Protein AF-A0A0C9ZV95-F1 (afdb_monomer_lite)

pLDDT: mean 80.06, std 15.4, range [31.3, 97.06]

Foldseek 3Di:
DCVVVLLVVLLVVVVVVDDDDPCSVVSVVLSVQKDFPDDPPDDPVDLVSLLVGAIEGNDPDDALQSCLVLLVVLVVCLVPPLPNNLSSLSVLLNHLGHHDPVSNVSSLVSLLSQLDLPHDLSSNLSSLSSCLSCLLVLLPDDCPPVVCVSLQRNLLSLVSSQAQDPPDPADCPDSNHLDDQRSVVSSLSSLLSNLVHPVNLCSCVVSCVLLSLLSVLVVLLVCPVVVVPDVDQLRQSLLSSLSNCLSNVPPPDDPPSCVSQDLVSNVSSLVSSVVNLVVCVVPVSSVVCVVSSVVVVVVSCVVVVHDDPPDDD

Structure (mmCIF, N/CA/C/O backbone):
data_AF-A0A0C9ZV95-F1
#
_entry.id   AF-A0A0C9ZV95-F1
#
loop_
_atom_site.group_PDB
_atom_site.id
_atom_site.type_symbol
_atom_site.label_atom_id
_atom_site.label_alt_id
_atom_site.label_comp_id
_atom_site.label_asym_id
_atom_site.label_entity_id
_atom_site.label_seq_id
_atom_site.pdbx_PDB_ins_code
_atom_site.Cartn_x
_atom_site.Cartn_y
_atom_site.Cartn_z
_atom_site.occupancy
_atom_site.B_iso_or_equiv
_atom_site.auth_seq_id
_atom_site.auth_comp_id
_atom_site.auth_asym_id
_atom_site.auth_atom_id
_atom_site.pdbx_PDB_model_num
ATOM 1 N N . MET A 1 1 ? 30.128 0.011 -2.380 1.00 36.28 1 MET A N 1
ATOM 2 C CA . MET A 1 1 ? 30.142 0.569 -3.753 1.00 36.28 1 MET A CA 1
ATOM 3 C C . MET A 1 1 ? 29.386 -0.350 -4.731 1.00 36.28 1 MET A C 1
ATOM 5 O O . MET A 1 1 ? 29.948 -0.773 -5.729 1.00 36.28 1 MET A O 1
ATOM 9 N N . TRP A 1 2 ? 28.120 -0.686 -4.441 1.00 36.88 2 TRP A N 1
ATOM 10 C CA . TRP A 1 2 ? 27.311 -1.644 -5.229 1.00 36.88 2 TRP A CA 1
ATOM 11 C C . TRP A 1 2 ? 26.026 -1.025 -5.820 1.00 36.88 2 TRP A C 1
ATOM 13 O O . TRP A 1 2 ? 25.306 -1.681 -6.566 1.00 36.88 2 TRP A O 1
ATOM 23 N N . ASN A 1 3 ? 25.778 0.263 -5.568 1.00 51.88 3 ASN A N 1
ATOM 24 C CA . ASN A 1 3 ? 24.467 0.887 -5.786 1.00 51.88 3 ASN A CA 1
ATOM 25 C C . ASN A 1 3 ? 24.330 1.566 -7.159 1.00 51.88 3 ASN A C 1
ATOM 27 O O . ASN A 1 3 ? 23.240 1.600 -7.715 1.00 51.88 3 ASN A O 1
ATOM 31 N N . LEU A 1 4 ? 25.449 1.939 -7.796 1.00 50.50 4 LEU A N 1
ATOM 32 C CA . LEU A 1 4 ? 25.479 2.156 -9.249 1.00 50.50 4 LEU A CA 1
ATOM 33 C C . LEU A 1 4 ? 25.082 0.885 -10.005 1.00 50.50 4 LEU A C 1
ATOM 35 O O . LEU A 1 4 ? 24.611 0.985 -11.123 1.00 50.50 4 LEU A O 1
ATOM 39 N N . GLY A 1 5 ? 25.224 -0.300 -9.401 1.00 58.03 5 GLY A N 1
ATOM 40 C CA . GLY A 1 5 ? 24.967 -1.581 -10.045 1.00 58.03 5 GLY A CA 1
ATOM 41 C C . GLY A 1 5 ? 23.520 -1.795 -10.474 1.00 58.03 5 GLY A C 1
ATOM 42 O O . GLY A 1 5 ? 23.321 -2.481 -11.460 1.00 58.03 5 GLY A O 1
ATOM 43 N N . MET A 1 6 ? 22.521 -1.228 -9.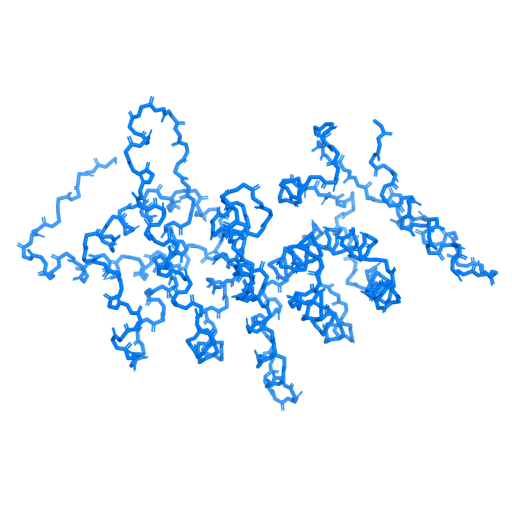793 1.00 62.06 6 MET A N 1
ATOM 44 C CA . MET A 1 6 ? 21.108 -1.405 -10.161 1.00 62.06 6 MET A CA 1
ATOM 45 C C . MET A 1 6 ? 20.740 -0.524 -11.355 1.00 62.06 6 MET A C 1
ATOM 47 O O . MET A 1 6 ? 20.355 -1.056 -12.389 1.00 62.06 6 MET A O 1
ATOM 51 N N . CYS A 1 7 ? 20.980 0.789 -11.273 1.00 64.06 7 CYS A N 1
ATOM 52 C CA . CYS A 1 7 ? 20.799 1.691 -12.413 1.00 64.06 7 CYS A CA 1
ATOM 53 C C . CYS A 1 7 ? 21.688 1.272 -13.590 1.00 64.06 7 CYS A C 1
ATOM 55 O O . CYS A 1 7 ? 21.217 1.198 -14.713 1.00 64.06 7 CYS A O 1
ATOM 57 N N . TRP A 1 8 ? 22.941 0.880 -13.340 1.00 66.06 8 TRP A N 1
ATOM 58 C CA . TRP A 1 8 ? 23.840 0.350 -14.365 1.00 66.06 8 TRP A CA 1
ATOM 59 C C . TRP A 1 8 ? 23.374 -0.990 -14.930 1.00 66.06 8 TRP A C 1
ATOM 61 O O . TRP A 1 8 ? 23.537 -1.212 -16.118 1.00 66.06 8 TRP A O 1
ATOM 71 N N . LYS A 1 9 ? 22.776 -1.892 -14.143 1.00 67.81 9 LYS A N 1
ATOM 72 C CA . LYS A 1 9 ? 22.187 -3.135 -14.670 1.00 67.81 9 LYS A CA 1
ATOM 73 C C . LYS A 1 9 ? 20.943 -2.846 -15.490 1.00 67.81 9 LYS A C 1
ATOM 75 O O . LYS A 1 9 ? 20.825 -3.423 -16.558 1.00 67.81 9 LYS A O 1
ATOM 80 N N . ILE A 1 10 ? 20.059 -1.960 -15.032 1.00 66.50 10 ILE A N 1
ATOM 81 C CA . ILE A 1 10 ? 18.891 -1.509 -15.799 1.00 66.50 10 ILE A CA 1
ATOM 82 C C . ILE A 1 10 ? 19.373 -0.877 -17.110 1.00 66.50 10 ILE A C 1
ATOM 84 O O . ILE A 1 10 ? 18.910 -1.275 -18.170 1.00 66.50 10 ILE A O 1
ATOM 88 N N . TYR A 1 11 ? 20.381 -0.002 -17.056 1.00 66.88 11 TYR A N 1
ATOM 89 C CA . TYR A 1 11 ? 21.018 0.610 -18.223 1.00 66.88 11 TYR A CA 1
ATOM 90 C C . TYR A 1 11 ? 21.645 -0.414 -19.156 1.00 66.88 11 TYR A C 1
ATOM 92 O O . TYR A 1 11 ? 21.401 -0.378 -20.350 1.00 66.88 11 TYR A O 1
ATOM 100 N N . LEU A 1 12 ? 22.471 -1.320 -18.634 1.00 68.31 12 LEU A N 1
ATOM 101 C CA . LEU A 1 12 ? 23.139 -2.339 -19.433 1.00 68.31 12 LEU A CA 1
ATOM 102 C C . LEU A 1 12 ? 22.127 -3.298 -20.055 1.00 68.31 12 LEU A C 1
ATOM 104 O O . LEU A 1 12 ? 22.337 -3.719 -21.186 1.00 68.31 12 LEU A O 1
ATOM 108 N N . ARG A 1 13 ? 21.045 -3.631 -19.341 1.00 65.00 13 ARG A N 1
ATOM 109 C CA . ARG A 1 13 ? 19.964 -4.484 -19.844 1.00 65.00 13 ARG A CA 1
ATOM 110 C C . ARG A 1 13 ? 19.185 -3.765 -20.946 1.00 65.00 13 ARG A C 1
ATOM 112 O O . ARG A 1 13 ? 19.113 -4.322 -22.037 1.00 65.00 13 ARG A O 1
ATOM 119 N N . ALA A 1 14 ? 18.773 -2.515 -20.724 1.00 62.50 14 ALA A N 1
ATOM 120 C CA . ALA A 1 14 ? 18.119 -1.672 -21.730 1.00 62.50 14 ALA A CA 1
ATOM 121 C C . ALA A 1 14 ? 19.011 -1.450 -22.970 1.00 62.50 14 ALA A C 1
ATOM 123 O O . ALA A 1 14 ? 18.591 -1.632 -24.107 1.00 62.50 14 ALA A O 1
ATOM 124 N N . LYS A 1 15 ? 20.303 -1.174 -22.759 1.00 65.75 15 LYS A N 1
ATOM 125 C CA . LYS A 1 15 ? 21.298 -1.035 -23.831 1.00 65.75 15 LYS A CA 1
ATOM 126 C C . LYS A 1 15 ? 21.551 -2.348 -24.579 1.00 65.75 15 LYS A C 1
ATOM 128 O O . LYS A 1 15 ? 21.930 -2.319 -25.742 1.00 65.75 15 LYS A O 1
ATOM 133 N N . SER A 1 16 ? 21.414 -3.500 -23.920 1.00 62.66 16 SER A N 1
ATOM 134 C CA . SER A 1 16 ? 21.589 -4.804 -24.572 1.00 62.66 16 SER A CA 1
ATOM 135 C C . SER A 1 16 ? 20.376 -5.218 -25.405 1.00 62.66 16 SER A C 1
ATOM 137 O O . SER A 1 16 ? 20.559 -5.907 -26.408 1.00 62.66 16 SER A O 1
ATOM 139 N N . SER A 1 17 ? 19.167 -4.787 -25.018 1.00 58.25 17 SER A N 1
ATOM 140 C CA . SER A 1 17 ? 17.944 -5.003 -25.796 1.00 58.25 17 SER A CA 1
ATOM 141 C C . SER A 1 17 ? 17.866 -4.091 -27.021 1.00 58.25 17 SER A C 1
ATOM 143 O O . SER A 1 17 ? 17.346 -4.506 -28.053 1.00 58.25 17 SER A O 1
ATOM 145 N N . GLU A 1 18 ? 18.446 -2.891 -26.954 1.00 55.88 18 GLU A N 1
ATOM 146 C CA . GLU A 1 18 ? 18.547 -1.964 -28.084 1.00 55.88 18 GLU A CA 1
ATOM 147 C C . GLU A 1 18 ? 19.824 -2.221 -28.901 1.00 55.88 18 GLU A C 1
ATOM 149 O O . GLU A 1 18 ? 20.890 -1.641 -28.679 1.00 55.88 18 GLU A O 1
ATOM 154 N N . HIS A 1 19 ? 19.739 -3.115 -29.887 1.00 48.56 19 HIS A N 1
ATOM 155 C CA . HIS A 1 19 ? 20.785 -3.228 -30.901 1.00 48.56 19 HIS A CA 1
ATOM 156 C C . HIS A 1 19 ? 20.753 -1.985 -31.816 1.00 48.56 19 HIS A C 1
ATOM 158 O O . HIS A 1 19 ? 19.922 -1.904 -32.714 1.00 48.56 19 HIS A O 1
ATOM 164 N N . ASN A 1 20 ? 21.715 -1.073 -31.610 1.00 49.84 20 ASN A N 1
ATOM 165 C CA . ASN A 1 20 ? 22.066 0.103 -32.430 1.00 49.84 20 ASN A CA 1
ATOM 166 C C . ASN A 1 20 ? 21.176 1.354 -32.328 1.00 49.84 20 ASN A C 1
ATOM 168 O O . ASN A 1 20 ? 20.548 1.710 -33.322 1.00 49.84 20 ASN A O 1
ATOM 172 N N . ASP A 1 21 ? 21.266 2.134 -31.239 1.00 53.62 21 ASP A N 1
ATOM 173 C CA . ASP A 1 21 ? 20.806 3.527 -31.337 1.00 53.62 21 ASP A CA 1
ATOM 174 C C . ASP A 1 21 ? 21.614 4.617 -30.614 1.00 53.62 21 ASP A C 1
ATOM 176 O O . ASP A 1 21 ? 22.298 4.421 -29.600 1.00 53.62 21 ASP A O 1
ATOM 180 N N . ARG A 1 22 ? 21.541 5.808 -31.221 1.00 54.22 22 ARG A N 1
ATOM 181 C CA . ARG A 1 22 ? 22.279 7.044 -30.899 1.00 54.22 22 ARG A CA 1
ATOM 182 C C . ARG A 1 22 ? 21.836 7.681 -29.569 1.00 54.22 22 ARG A C 1
ATOM 184 O O . ARG A 1 22 ? 22.525 8.571 -29.069 1.00 54.22 22 ARG A O 1
ATOM 191 N N . ASP A 1 23 ? 20.762 7.173 -28.966 1.00 62.44 23 ASP A N 1
ATOM 192 C CA . ASP A 1 23 ? 20.098 7.723 -27.774 1.00 62.44 23 ASP A CA 1
ATOM 193 C C . ASP A 1 23 ? 20.664 7.228 -26.428 1.00 62.44 23 ASP A C 1
ATOM 195 O O . ASP A 1 23 ? 20.363 7.782 -25.364 1.00 62.44 23 ASP A O 1
ATOM 199 N N . SER A 1 24 ? 21.592 6.265 -26.450 1.00 63.78 24 SER A N 1
ATOM 200 C CA . SER A 1 24 ? 22.226 5.715 -25.237 1.00 63.78 24 SER A CA 1
ATOM 201 C C . SER A 1 24 ? 22.943 6.759 -24.360 1.00 63.78 24 SER A C 1
ATOM 203 O O . SER A 1 24 ? 22.999 6.616 -23.136 1.00 63.78 24 SER A O 1
ATOM 205 N N . SER A 1 25 ? 23.450 7.845 -24.954 1.00 64.31 25 SER A N 1
ATOM 206 C CA . SER A 1 25 ? 24.108 8.939 -24.219 1.00 64.31 25 SER A CA 1
ATOM 207 C C . SER A 1 25 ? 23.122 9.758 -23.370 1.00 64.31 25 SER A C 1
ATOM 209 O O . SER A 1 25 ? 23.424 10.119 -22.229 1.00 64.31 25 SER A O 1
ATOM 211 N N . ALA A 1 26 ? 21.913 10.006 -23.886 1.00 68.50 26 ALA A N 1
ATOM 212 C CA . ALA A 1 26 ? 20.883 10.757 -23.173 1.00 68.50 26 ALA A CA 1
ATOM 213 C C . ALA A 1 26 ? 20.374 9.971 -21.955 1.00 68.50 26 ALA A C 1
ATOM 215 O O . ALA A 1 26 ? 20.323 10.518 -20.850 1.00 68.50 26 ALA A O 1
ATOM 216 N N . LEU A 1 27 ? 20.104 8.670 -22.122 1.00 66.81 27 LEU A N 1
ATOM 217 C CA . LEU A 1 27 ? 19.721 7.767 -21.028 1.00 66.81 27 LEU A CA 1
ATOM 218 C C . LEU A 1 27 ? 20.803 7.683 -19.945 1.00 66.81 27 LEU A C 1
ATOM 220 O O . LEU A 1 27 ? 20.503 7.786 -18.754 1.00 66.81 27 LEU A O 1
ATOM 224 N N . PHE A 1 28 ? 22.073 7.577 -20.342 1.00 68.25 28 PHE A N 1
ATOM 225 C CA . PHE A 1 28 ? 23.184 7.554 -19.392 1.00 68.25 28 PHE A CA 1
ATOM 226 C C . PHE A 1 28 ? 23.280 8.852 -18.576 1.00 68.25 28 PHE A C 1
ATOM 228 O O . PHE A 1 28 ? 23.461 8.807 -17.358 1.00 68.25 28 PHE A O 1
ATOM 235 N N . SER A 1 29 ? 23.084 10.010 -19.217 1.00 68.75 29 SER A N 1
ATOM 236 C CA . SER A 1 29 ? 23.082 11.310 -18.532 1.00 68.75 29 SER A CA 1
ATOM 237 C C . SER A 1 29 ? 21.935 11.454 -17.522 1.00 68.75 29 SER A C 1
ATOM 239 O O . SER A 1 29 ? 22.123 12.040 -16.455 1.00 68.75 29 SER A O 1
ATOM 241 N N . LYS A 1 30 ? 20.761 10.868 -17.812 1.00 68.25 30 LYS A N 1
ATOM 242 C CA . LYS A 1 30 ? 19.633 10.811 -16.871 1.00 68.25 30 LYS A CA 1
ATOM 243 C C . LYS A 1 30 ? 19.983 9.948 -15.660 1.00 68.25 30 LYS A C 1
ATOM 245 O O . LYS A 1 30 ? 19.715 10.341 -14.531 1.00 68.25 30 LYS A O 1
ATOM 250 N N . MET A 1 31 ? 20.659 8.819 -15.867 1.00 66.62 31 MET A N 1
ATOM 251 C CA . MET A 1 31 ? 21.018 7.912 -14.775 1.00 66.62 31 MET A CA 1
ATOM 252 C C . MET A 1 31 ? 22.088 8.435 -13.818 1.00 66.62 31 MET A C 1
ATOM 254 O O . MET A 1 31 ? 22.100 8.047 -12.652 1.00 66.62 31 MET A O 1
ATOM 258 N N . GLN A 1 32 ? 22.961 9.338 -14.264 1.00 66.19 32 GLN A N 1
ATOM 259 C CA . GLN A 1 32 ? 23.953 9.963 -13.381 1.00 66.19 32 GLN A CA 1
ATOM 260 C C . GLN A 1 32 ? 23.329 10.829 -12.273 1.00 66.19 32 GLN A C 1
ATOM 262 O O . GLN A 1 32 ? 24.028 11.204 -11.338 1.00 66.19 32 GLN A O 1
ATOM 267 N N . ARG A 1 33 ? 22.027 11.133 -12.352 1.00 69.38 33 ARG A N 1
ATOM 268 C CA . ARG A 1 33 ? 21.313 11.989 -11.392 1.00 69.38 33 ARG A CA 1
ATOM 269 C C . ARG A 1 33 ? 20.738 11.233 -10.189 1.00 69.38 33 ARG A C 1
ATOM 271 O O . ARG A 1 33 ? 20.209 11.866 -9.274 1.00 69.38 33 ARG A O 1
ATOM 278 N N . PHE A 1 34 ? 20.834 9.904 -10.167 1.00 65.75 34 PHE A N 1
ATOM 279 C CA . PHE A 1 34 ? 20.409 9.104 -9.021 1.00 65.75 34 PHE A CA 1
ATOM 280 C C . PHE A 1 34 ? 21.450 9.162 -7.898 1.00 65.75 34 PHE A C 1
ATOM 282 O O . PHE A 1 34 ? 22.602 8.769 -8.090 1.00 65.75 34 PHE A O 1
ATOM 289 N N . SER A 1 35 ? 21.029 9.588 -6.705 1.00 62.97 35 SER A N 1
ATOM 290 C CA . SER A 1 35 ? 21.778 9.378 -5.467 1.00 62.97 35 SER A CA 1
ATOM 291 C C . SER A 1 35 ? 21.122 8.278 -4.661 1.00 62.97 35 SER A C 1
ATOM 293 O O . SER A 1 35 ? 19.910 8.241 -4.476 1.00 62.97 35 SER A O 1
ATOM 295 N N . ILE A 1 36 ? 21.933 7.384 -4.124 1.00 58.84 36 ILE A N 1
ATOM 296 C CA . ILE A 1 36 ? 21.448 6.380 -3.187 1.00 58.84 36 ILE A CA 1
ATOM 297 C C . ILE A 1 36 ? 22.095 6.713 -1.852 1.00 58.84 36 ILE A C 1
ATOM 299 O O . ILE A 1 36 ? 23.286 6.463 -1.660 1.00 58.84 36 ILE A O 1
ATOM 303 N N . ALA A 1 37 ? 21.319 7.344 -0.972 1.00 53.53 37 ALA A N 1
ATOM 304 C CA . ALA A 1 37 ? 21.703 7.532 0.418 1.00 53.53 37 ALA A CA 1
ATOM 305 C C . ALA A 1 37 ? 21.517 6.198 1.159 1.00 53.53 37 ALA A C 1
ATOM 307 O O . ALA A 1 37 ? 20.533 5.507 0.929 1.00 53.53 37 ALA A O 1
ATOM 308 N N . ASP A 1 38 ? 22.507 5.826 1.972 1.00 47.50 38 ASP A N 1
ATOM 309 C CA . ASP A 1 38 ? 22.507 4.689 2.902 1.00 47.50 38 ASP A CA 1
ATOM 310 C C . ASP A 1 38 ? 21.759 3.418 2.461 1.00 47.50 38 ASP A C 1
ATOM 312 O O . ASP A 1 38 ? 20.624 3.152 2.843 1.00 47.50 38 ASP A O 1
ATOM 316 N N . ILE A 1 39 ? 22.477 2.530 1.765 1.00 48.47 39 ILE A N 1
ATOM 317 C CA . ILE A 1 39 ? 22.170 1.097 1.823 1.00 48.47 39 ILE A CA 1
ATOM 318 C C . ILE A 1 39 ? 23.239 0.456 2.698 1.00 48.47 39 ILE A C 1
ATOM 320 O O . ILE A 1 39 ? 24.362 0.201 2.247 1.00 48.47 39 ILE A O 1
ATOM 324 N N . LEU A 1 40 ? 22.879 0.183 3.953 1.00 45.91 40 LEU A N 1
ATOM 325 C CA . LEU A 1 40 ? 23.545 -0.853 4.736 1.00 45.91 40 LEU A CA 1
ATOM 326 C C . LEU A 1 40 ? 23.571 -2.113 3.869 1.00 45.91 40 LEU A C 1
ATOM 328 O O . LEU A 1 40 ? 22.522 -2.541 3.409 1.00 45.91 40 LEU A O 1
ATOM 332 N N . THR A 1 41 ? 24.774 -2.635 3.645 1.00 46.56 41 THR A N 1
ATOM 333 C CA . THR A 1 41 ? 25.280 -3.765 2.829 1.00 46.56 41 THR A CA 1
ATOM 334 C C . THR A 1 41 ? 24.425 -5.033 2.607 1.00 46.56 41 THR A C 1
ATOM 336 O O . THR A 1 41 ? 24.943 -6.019 2.081 1.00 46.56 41 THR A O 1
ATOM 339 N N . LYS A 1 42 ? 23.141 -5.060 2.959 1.00 54.25 42 LYS A N 1
ATOM 340 C CA . LYS A 1 42 ? 22.214 -6.155 2.698 1.00 54.25 42 LYS A CA 1
ATOM 341 C C . LYS A 1 42 ? 21.942 -6.301 1.203 1.00 54.25 42 LYS A C 1
ATOM 343 O O . LYS A 1 42 ? 21.677 -5.346 0.476 1.00 54.25 42 LYS A O 1
ATOM 348 N N . THR A 1 43 ? 22.012 -7.542 0.750 1.00 56.03 43 THR A N 1
ATOM 349 C CA . THR A 1 43 ? 21.665 -7.960 -0.603 1.00 56.03 43 THR A CA 1
ATOM 350 C C . THR A 1 43 ? 20.196 -7.653 -0.903 1.00 56.03 43 THR A C 1
ATOM 352 O O . THR A 1 43 ? 19.319 -8.155 -0.209 1.00 56.03 43 THR A O 1
ATOM 355 N N . LEU A 1 44 ? 19.931 -6.951 -2.013 1.00 61.31 44 LEU A N 1
ATOM 356 C CA . LEU A 1 44 ? 18.594 -6.683 -2.596 1.00 61.31 44 LEU A CA 1
ATOM 357 C C . LEU A 1 44 ? 17.761 -7.943 -2.927 1.00 61.31 44 LEU A C 1
ATOM 359 O O . LEU A 1 44 ? 16.641 -7.848 -3.433 1.00 61.31 44 LEU A O 1
ATOM 363 N N . ALA A 1 45 ? 18.331 -9.128 -2.701 1.00 63.47 45 ALA A N 1
ATOM 364 C CA . ALA A 1 45 ? 17.639 -10.404 -2.797 1.00 63.47 45 ALA A CA 1
ATOM 365 C C . ALA A 1 45 ? 16.714 -10.658 -1.596 1.00 63.47 45 ALA A C 1
ATOM 367 O O . ALA A 1 45 ? 15.791 -11.456 -1.722 1.00 63.47 45 ALA A O 1
ATOM 368 N N . ASP A 1 46 ? 16.950 -9.997 -0.457 1.00 71.19 46 ASP A N 1
ATOM 369 C CA . ASP A 1 46 ? 16.089 -10.089 0.722 1.00 71.19 46 ASP A CA 1
ATOM 370 C C . ASP A 1 46 ? 14.817 -9.240 0.515 1.00 71.19 46 ASP A C 1
ATOM 372 O O . ASP A 1 46 ? 14.932 -8.018 0.369 1.00 71.19 46 ASP A O 1
ATOM 376 N N . PRO A 1 47 ? 13.611 -9.838 0.505 1.00 71.12 47 PRO A N 1
ATOM 377 C CA . PRO A 1 47 ? 12.353 -9.110 0.355 1.00 71.12 47 PRO A CA 1
ATOM 378 C C . PRO A 1 47 ? 12.155 -7.997 1.392 1.00 71.12 47 PRO A C 1
ATOM 380 O O . PRO A 1 47 ? 11.569 -6.974 1.056 1.00 71.12 47 PRO A O 1
ATOM 383 N N . SER A 1 48 ? 12.697 -8.137 2.607 1.00 72.06 48 SER A N 1
ATOM 384 C CA . SER A 1 48 ? 12.581 -7.111 3.659 1.00 72.06 48 SER A CA 1
ATOM 385 C C . SER A 1 48 ? 13.378 -5.834 3.352 1.00 72.06 48 SER A C 1
ATOM 387 O O . SER A 1 48 ? 13.058 -4.742 3.825 1.00 72.06 48 SER A O 1
ATOM 389 N N . SER A 1 49 ? 14.406 -5.932 2.498 1.00 79.25 49 SER A N 1
ATOM 390 C CA . SER A 1 49 ? 15.183 -4.766 2.057 1.00 79.25 49 SER A CA 1
ATOM 391 C C . SER A 1 49 ? 14.382 -3.826 1.154 1.00 79.25 49 SER A C 1
ATOM 393 O O . SER A 1 49 ? 14.742 -2.657 1.013 1.00 79.25 49 SER A O 1
ATOM 395 N N . LEU A 1 50 ? 13.285 -4.322 0.569 1.00 85.44 50 LEU A N 1
ATOM 396 C CA . LEU A 1 50 ? 12.445 -3.574 -0.355 1.00 85.44 50 LEU A CA 1
ATOM 397 C C . LEU A 1 50 ? 11.821 -2.346 0.298 1.00 85.44 50 LEU A C 1
ATOM 399 O O . LEU A 1 50 ? 11.683 -1.331 -0.370 1.00 85.44 50 LEU A O 1
ATOM 403 N N . TRP A 1 51 ? 11.467 -2.417 1.576 1.00 85.38 51 TRP A N 1
ATOM 404 C CA . TRP A 1 51 ? 10.718 -1.359 2.253 1.00 85.38 51 TRP A CA 1
ATOM 405 C C . TRP A 1 51 ? 11.604 -0.256 2.824 1.00 85.38 51 TRP A C 1
ATOM 407 O O . TRP A 1 51 ? 11.219 0.906 2.856 1.00 85.38 51 TRP A O 1
ATOM 417 N N . ASN A 1 52 ? 12.836 -0.612 3.183 1.00 79.44 52 ASN A N 1
ATOM 418 C CA . ASN A 1 52 ? 13.802 0.290 3.805 1.00 79.44 52 ASN A CA 1
ATOM 419 C C . ASN A 1 52 ? 14.628 1.097 2.787 1.00 79.44 52 ASN A C 1
ATOM 421 O O . ASN A 1 52 ? 15.444 1.936 3.165 1.00 79.44 52 ASN A O 1
ATOM 425 N N . LEU A 1 53 ? 14.469 0.825 1.490 1.00 80.44 53 LEU A N 1
ATOM 426 C CA . LEU A 1 53 ? 15.308 1.427 0.464 1.00 80.44 53 LEU A CA 1
ATOM 427 C C . LEU A 1 53 ? 14.830 2.834 0.095 1.00 80.44 53 LEU A C 1
ATOM 429 O O . LEU A 1 53 ? 13.846 2.966 -0.625 1.00 80.44 53 LEU A O 1
ATOM 433 N N . GLN A 1 54 ? 15.566 3.872 0.486 1.00 76.50 54 GLN A N 1
ATOM 434 C CA . GLN A 1 54 ? 15.287 5.250 0.082 1.00 76.50 54 GLN A CA 1
ATOM 435 C C . GLN A 1 54 ? 16.232 5.686 -1.050 1.00 76.50 54 GLN A C 1
ATOM 437 O O . GLN A 1 54 ? 17.435 5.844 -0.852 1.00 76.50 54 GLN A O 1
ATOM 442 N N . ILE A 1 55 ? 15.696 5.875 -2.258 1.00 77.69 55 ILE A N 1
ATOM 443 C CA . ILE A 1 55 ? 16.452 6.415 -3.401 1.00 77.69 55 ILE A CA 1
ATOM 444 C C . ILE A 1 55 ? 16.065 7.878 -3.563 1.00 77.69 55 ILE A C 1
ATOM 446 O O . ILE A 1 55 ? 14.883 8.191 -3.654 1.00 77.69 55 ILE A O 1
ATOM 450 N N . SER A 1 56 ? 17.049 8.774 -3.610 1.00 75.81 56 SER A N 1
ATOM 451 C CA . SER A 1 56 ? 16.806 10.199 -3.816 1.00 75.81 56 SER A CA 1
ATOM 452 C C . SER A 1 56 ? 17.353 10.661 -5.162 1.00 75.81 56 SER A C 1
ATOM 454 O O . SER A 1 56 ? 18.418 10.259 -5.633 1.00 75.81 56 SER A O 1
ATOM 456 N N . TRP A 1 57 ? 16.604 11.531 -5.821 1.00 73.94 57 TRP A N 1
ATOM 457 C CA . TRP A 1 57 ? 17.060 12.180 -7.041 1.00 73.94 57 TRP A CA 1
ATOM 458 C C . TRP A 1 57 ? 17.837 13.447 -6.678 1.00 73.94 57 TRP A C 1
ATOM 460 O O . TRP A 1 57 ? 17.371 14.241 -5.865 1.00 73.94 57 TRP A O 1
ATOM 470 N N . GLN A 1 58 ? 19.025 13.651 -7.256 1.00 73.25 58 GLN A N 1
ATOM 471 C CA . GLN A 1 58 ? 19.893 14.786 -6.891 1.00 73.25 58 GLN A CA 1
ATOM 472 C C . GLN A 1 58 ? 19.387 16.146 -7.394 1.00 73.25 58 GLN A C 1
ATOM 474 O O . GLN A 1 58 ? 19.909 17.176 -6.973 1.00 73.25 58 GLN A O 1
ATOM 479 N N . SER A 1 59 ? 18.401 16.175 -8.297 1.00 72.81 59 SER A N 1
ATOM 480 C CA . SER A 1 59 ? 17.858 17.420 -8.852 1.00 72.81 59 SER A CA 1
ATOM 481 C C . SER A 1 59 ? 16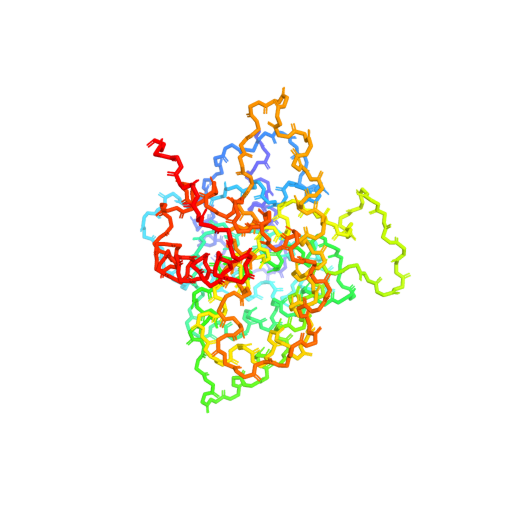.513 17.779 -8.227 1.00 72.81 59 SER A C 1
ATOM 483 O O . SER A 1 59 ? 15.593 16.968 -8.200 1.00 72.81 59 SER A O 1
ATOM 485 N N . ASN A 1 60 ? 16.355 19.037 -7.823 1.00 68.88 60 ASN A N 1
ATOM 486 C CA . ASN A 1 60 ? 15.069 19.557 -7.347 1.00 68.88 60 ASN A CA 1
ATOM 487 C C . ASN A 1 60 ? 14.051 19.780 -8.480 1.00 68.88 60 ASN A C 1
ATOM 489 O O . ASN A 1 60 ? 12.895 20.082 -8.208 1.00 68.88 60 ASN A O 1
ATOM 493 N N . SER A 1 61 ? 14.465 19.649 -9.744 1.00 73.19 61 SER A N 1
ATOM 494 C CA . SER A 1 61 ? 13.578 19.688 -10.904 1.00 73.19 61 SER A CA 1
ATOM 495 C C . SER A 1 61 ? 13.680 18.386 -11.692 1.00 73.19 61 SER A C 1
ATOM 497 O O . SER A 1 61 ? 14.734 18.032 -12.233 1.00 73.19 61 SER A O 1
ATOM 499 N N . HIS A 1 62 ? 12.571 17.663 -11.733 1.00 77.25 62 HIS A N 1
ATOM 500 C CA . HIS A 1 62 ? 12.318 16.581 -12.669 1.00 77.25 62 HIS A CA 1
ATOM 501 C C . HIS A 1 62 ? 10.921 16.794 -13.236 1.00 77.25 62 HIS A C 1
ATOM 503 O O . HIS A 1 62 ? 10.045 17.338 -12.559 1.00 77.25 62 HIS A O 1
ATOM 509 N N . LEU A 1 63 ? 10.739 16.402 -14.488 1.00 83.94 63 LEU A N 1
ATOM 510 C CA . LEU A 1 63 ? 9.425 16.382 -15.106 1.00 83.94 63 LEU A CA 1
ATOM 511 C C . LEU A 1 63 ? 8.894 14.941 -15.088 1.00 83.94 63 LEU A C 1
ATOM 513 O O . LEU A 1 63 ? 9.701 14.014 -15.183 1.00 83.94 63 LEU A O 1
ATOM 517 N N . PRO A 1 64 ? 7.574 14.722 -14.967 1.00 82.81 64 PRO A N 1
ATOM 518 C CA . PRO A 1 64 ? 6.954 13.403 -15.122 1.00 82.81 64 PRO A CA 1
ATOM 519 C C . PRO A 1 64 ? 7.493 12.596 -16.316 1.00 82.81 64 PRO A C 1
ATOM 521 O O . PRO A 1 64 ? 7.795 11.408 -16.203 1.00 82.81 64 PRO A O 1
ATOM 524 N N . GLU A 1 65 ? 7.717 13.278 -17.440 1.00 87.44 65 GLU A N 1
ATOM 525 C CA . GLU A 1 65 ? 8.201 12.727 -18.707 1.00 87.44 65 GLU A CA 1
ATOM 526 C C . GLU A 1 65 ? 9.628 12.158 -18.621 1.00 87.44 65 GLU A C 1
ATOM 528 O O . GLU A 1 65 ? 10.029 11.332 -19.445 1.00 87.44 65 GLU A O 1
ATOM 533 N N . ASP A 1 66 ? 10.422 12.555 -17.619 1.00 84.81 66 ASP A N 1
ATOM 534 C CA . ASP A 1 66 ? 11.761 11.998 -17.415 1.00 84.81 66 ASP A CA 1
ATOM 535 C C . ASP A 1 66 ? 11.728 10.500 -17.075 1.00 84.81 66 ASP A C 1
ATOM 537 O O . ASP A 1 66 ? 12.747 9.823 -17.257 1.00 84.81 66 ASP A O 1
ATOM 541 N N . PHE A 1 67 ? 10.570 9.986 -16.644 1.00 86.81 67 PHE A N 1
ATOM 542 C CA . PHE A 1 67 ? 10.359 8.611 -16.183 1.00 86.81 67 PHE A CA 1
ATOM 543 C C . PHE A 1 67 ? 9.486 7.769 -17.108 1.00 86.81 67 PHE A C 1
ATOM 545 O O . PHE A 1 67 ? 9.382 6.562 -16.900 1.00 86.81 67 PHE A O 1
ATOM 552 N N . ASP A 1 68 ? 8.917 8.353 -18.160 1.00 90.06 68 ASP A N 1
ATOM 553 C CA . ASP A 1 68 ? 8.040 7.632 -19.088 1.00 90.06 68 ASP A CA 1
ATOM 554 C C . ASP A 1 68 ? 8.747 6.429 -19.734 1.00 90.06 68 ASP A C 1
ATOM 556 O O . ASP A 1 68 ? 8.153 5.362 -19.876 1.00 90.06 68 ASP A O 1
ATOM 560 N N . TRP A 1 69 ? 10.045 6.556 -20.021 1.00 88.75 69 TRP A N 1
ATOM 561 C CA . TRP A 1 69 ? 10.855 5.460 -20.565 1.00 88.75 69 TRP A CA 1
ATOM 562 C C . TRP A 1 69 ? 10.987 4.273 -19.592 1.00 88.75 69 TRP A C 1
ATOM 564 O O . TRP A 1 69 ? 11.100 3.134 -20.034 1.00 88.75 69 TRP A O 1
ATOM 574 N N . LEU A 1 70 ? 10.953 4.500 -18.268 1.00 90.06 70 LEU A N 1
ATOM 575 C CA . LEU A 1 70 ? 10.955 3.409 -17.283 1.00 90.06 70 LEU A CA 1
ATOM 576 C C . LEU A 1 70 ? 9.631 2.651 -17.308 1.00 90.06 70 LEU A C 1
ATOM 578 O O . LEU A 1 70 ? 9.631 1.436 -17.133 1.00 90.06 70 LEU A O 1
ATOM 582 N N . VAL A 1 71 ? 8.516 3.352 -17.523 1.00 91.56 71 VAL A N 1
ATOM 583 C CA . VAL A 1 71 ? 7.187 2.739 -17.654 1.00 91.56 71 VAL A CA 1
ATOM 584 C C . VAL A 1 71 ? 7.103 1.912 -18.933 1.00 91.56 71 VAL A C 1
ATOM 586 O O . VAL A 1 71 ? 6.595 0.792 -18.908 1.00 91.56 71 VAL A O 1
ATOM 589 N N . GLU A 1 72 ? 7.623 2.441 -20.041 1.00 91.25 72 GLU A N 1
ATOM 590 C CA . GLU A 1 72 ? 7.717 1.713 -21.309 1.00 91.25 72 GLU A CA 1
ATOM 591 C C . GLU A 1 72 ? 8.576 0.459 -21.147 1.00 91.25 72 GLU A C 1
ATOM 593 O O . GLU A 1 72 ? 8.104 -0.647 -21.407 1.00 91.25 72 GLU A O 1
ATOM 598 N N . TYR A 1 73 ? 9.777 0.613 -20.586 1.00 89.56 73 TYR A N 1
ATOM 599 C CA . TYR A 1 73 ? 10.697 -0.498 -20.377 1.00 89.56 73 TYR A CA 1
ATOM 600 C C . TYR A 1 73 ? 10.158 -1.542 -19.389 1.00 89.56 73 TYR A C 1
ATOM 602 O O . TYR A 1 73 ? 10.332 -2.743 -19.598 1.00 89.56 73 TYR A O 1
ATOM 610 N N . LEU A 1 74 ? 9.437 -1.121 -18.340 1.00 92.81 74 LEU A N 1
ATOM 611 C CA . LEU A 1 74 ? 8.706 -2.028 -17.449 1.00 92.81 74 LEU A CA 1
ATOM 612 C C . LEU A 1 74 ? 7.741 -2.916 -18.242 1.00 92.81 74 LEU A C 1
ATOM 614 O O . LEU A 1 74 ? 7.590 -4.098 -17.926 1.00 92.81 74 LEU A O 1
ATOM 618 N N . GLY A 1 75 ? 7.113 -2.360 -19.279 1.00 90.44 75 GLY A N 1
ATOM 619 C CA . GLY A 1 75 ? 6.218 -3.083 -20.165 1.00 90.44 75 GLY A CA 1
ATOM 620 C C . GLY A 1 75 ? 6.879 -4.240 -20.909 1.00 90.44 75 GLY A C 1
ATOM 621 O O . GLY A 1 75 ? 6.221 -5.269 -21.070 1.00 90.44 75 GLY A O 1
ATOM 622 N N . ASP A 1 76 ? 8.151 -4.096 -21.276 1.00 89.38 76 ASP A N 1
ATOM 623 C CA . ASP A 1 76 ? 8.926 -5.106 -22.005 1.00 89.38 76 ASP A CA 1
ATOM 624 C C . ASP A 1 76 ? 9.446 -6.219 -21.087 1.00 89.38 76 ASP A C 1
ATOM 626 O O . ASP A 1 76 ? 9.519 -7.392 -21.471 1.00 89.38 76 ASP A O 1
ATOM 630 N N . VAL A 1 77 ? 9.803 -5.870 -19.846 1.00 89.31 77 VAL A N 1
ATOM 631 C CA . VAL A 1 77 ? 10.430 -6.816 -18.911 1.00 89.31 77 VAL A CA 1
ATOM 632 C C . VAL A 1 77 ? 9.440 -7.542 -18.003 1.00 89.31 77 VAL A C 1
ATOM 634 O O . VAL A 1 77 ? 9.792 -8.597 -17.474 1.00 89.31 77 VAL A O 1
ATOM 637 N N . CYS A 1 78 ? 8.211 -7.037 -17.823 1.00 88.06 78 CYS A N 1
ATOM 638 C CA . CYS A 1 78 ? 7.271 -7.560 -16.821 1.00 88.06 78 CYS A CA 1
ATOM 639 C C . CYS A 1 78 ? 6.931 -9.048 -16.985 1.00 88.06 78 CYS A C 1
ATOM 641 O O . CYS A 1 78 ? 6.592 -9.692 -16.000 1.00 88.06 78 CYS A O 1
ATOM 643 N N . SER A 1 79 ? 7.038 -9.598 -18.196 1.00 89.25 79 SER A N 1
ATOM 644 C CA . SER A 1 79 ? 6.724 -11.006 -18.480 1.00 89.25 79 SER A CA 1
ATOM 645 C C . SER A 1 79 ? 7.944 -11.932 -18.509 1.00 89.25 79 SER A C 1
ATOM 647 O O . SER A 1 79 ? 7.776 -13.146 -18.454 1.00 89.25 79 SER A O 1
ATOM 649 N N . ASN A 1 80 ? 9.160 -11.384 -18.612 1.00 90.88 80 ASN A N 1
ATOM 650 C CA . ASN A 1 80 ? 10.369 -12.162 -18.920 1.00 90.88 80 ASN A CA 1
ATOM 651 C C . ASN A 1 80 ? 11.485 -12.003 -17.876 1.00 90.88 80 ASN A C 1
ATOM 653 O O . ASN A 1 80 ? 12.298 -12.908 -17.700 1.00 90.88 80 ASN A O 1
ATOM 657 N N . ASP A 1 81 ? 11.536 -10.871 -17.172 1.00 92.31 81 ASP A N 1
ATOM 658 C CA . ASP A 1 81 ? 12.558 -10.572 -16.169 1.00 92.31 81 ASP A CA 1
ATOM 659 C C . ASP A 1 81 ? 11.932 -9.866 -14.958 1.00 92.31 81 ASP A C 1
ATOM 661 O O . ASP A 1 81 ? 12.044 -8.652 -14.760 1.00 92.31 81 ASP A O 1
ATOM 665 N N . HIS A 1 82 ? 11.278 -10.663 -14.108 1.00 93.44 82 HIS A N 1
ATOM 666 C CA . HIS A 1 82 ? 10.635 -10.191 -12.878 1.00 93.44 82 HIS A CA 1
ATOM 667 C C . HIS A 1 82 ? 11.608 -9.495 -11.912 1.00 93.44 82 HIS A C 1
ATOM 669 O O . HIS A 1 82 ? 11.188 -8.667 -11.102 1.00 93.44 82 HIS A O 1
ATOM 675 N N . ALA A 1 83 ? 12.905 -9.820 -11.972 1.00 89.94 83 ALA A N 1
ATOM 676 C CA . ALA A 1 83 ? 13.908 -9.162 -11.145 1.00 89.94 83 ALA A CA 1
ATOM 677 C C . ALA A 1 83 ? 14.112 -7.710 -11.600 1.00 89.94 83 ALA A C 1
ATOM 679 O O . ALA A 1 83 ? 14.004 -6.811 -10.765 1.00 89.94 83 ALA A O 1
ATOM 680 N N . THR A 1 84 ? 14.312 -7.483 -12.908 1.00 88.88 84 THR A N 1
ATOM 681 C CA . THR A 1 84 ? 14.381 -6.125 -13.483 1.00 88.88 84 THR A CA 1
ATOM 682 C C . THR A 1 84 ? 13.081 -5.363 -13.272 1.00 88.88 84 THR A C 1
ATOM 684 O O . THR A 1 84 ? 13.122 -4.207 -12.868 1.00 88.88 84 THR A O 1
ATOM 687 N N . ALA A 1 85 ? 11.928 -5.997 -13.500 1.00 93.75 85 ALA A N 1
ATOM 688 C CA . ALA A 1 85 ? 10.633 -5.350 -13.298 1.00 93.75 85 ALA A CA 1
ATOM 689 C C . ALA A 1 85 ? 10.466 -4.864 -11.847 1.00 93.75 85 ALA A C 1
ATOM 691 O O . ALA A 1 85 ? 10.104 -3.713 -11.611 1.00 93.75 85 ALA A O 1
ATOM 692 N N . GLY A 1 86 ? 10.818 -5.708 -10.870 1.00 92.94 86 GLY A N 1
ATOM 693 C CA . GLY A 1 86 ? 10.794 -5.328 -9.458 1.00 92.94 86 GLY A CA 1
ATOM 694 C C . GLY A 1 86 ? 11.776 -4.200 -9.139 1.00 92.94 86 GLY A C 1
ATOM 695 O O . GLY A 1 86 ? 11.447 -3.305 -8.370 1.00 92.94 86 GLY A O 1
ATOM 696 N N . ASP A 1 87 ? 12.956 -4.201 -9.765 1.00 89.56 87 ASP A N 1
ATOM 697 C CA . ASP A 1 87 ? 13.942 -3.131 -9.612 1.00 89.56 87 ASP A CA 1
ATOM 698 C C . ASP A 1 87 ? 13.414 -1.784 -10.137 1.00 89.56 87 ASP A C 1
ATOM 700 O O . ASP A 1 87 ? 13.527 -0.764 -9.456 1.00 89.56 87 ASP A O 1
ATOM 704 N N . ILE A 1 88 ? 12.788 -1.780 -11.316 1.00 91.38 88 ILE A N 1
ATOM 705 C CA . ILE A 1 88 ? 12.174 -0.581 -11.901 1.00 91.38 88 ILE A CA 1
ATOM 706 C C . ILE A 1 88 ? 11.060 -0.045 -10.998 1.00 91.38 88 ILE A C 1
ATOM 708 O O . ILE A 1 88 ? 11.012 1.153 -10.738 1.00 91.38 88 ILE A O 1
ATOM 712 N N . LEU A 1 89 ? 10.190 -0.913 -10.480 1.00 94.12 89 LEU A N 1
ATOM 713 C CA . LEU A 1 89 ? 9.092 -0.503 -9.602 1.00 94.12 89 LEU A CA 1
ATOM 714 C C . LEU A 1 89 ? 9.590 0.085 -8.281 1.00 94.12 89 LEU A C 1
ATOM 716 O O . LEU A 1 89 ? 9.087 1.110 -7.830 1.00 94.12 89 LEU A O 1
ATOM 720 N N . VAL A 1 90 ? 10.624 -0.511 -7.686 1.00 91.56 90 VAL A N 1
ATOM 721 C CA . VAL A 1 90 ? 11.267 0.040 -6.488 1.00 91.56 90 VAL A CA 1
ATOM 722 C C . VAL A 1 90 ? 11.887 1.409 -6.778 1.00 91.56 90 VAL A C 1
ATOM 724 O O . VAL A 1 90 ? 11.749 2.329 -5.965 1.00 91.56 90 VAL A O 1
ATOM 727 N N . LEU A 1 91 ? 12.520 1.566 -7.944 1.00 88.69 91 LEU A N 1
ATOM 728 C CA . LEU A 1 91 ? 13.058 2.845 -8.390 1.00 88.69 91 LEU A CA 1
ATOM 729 C C . LEU A 1 91 ? 11.946 3.888 -8.504 1.00 88.69 91 LEU A C 1
ATOM 731 O O . LEU A 1 91 ? 12.015 4.893 -7.807 1.00 88.69 91 LEU A O 1
ATOM 735 N N . LEU A 1 92 ? 10.901 3.610 -9.289 1.00 90.06 92 LEU A N 1
ATOM 736 C CA . LEU A 1 92 ? 9.743 4.493 -9.462 1.00 90.06 92 LEU A CA 1
ATOM 737 C C . LEU A 1 92 ? 9.102 4.860 -8.114 1.00 90.06 92 LEU A C 1
ATOM 739 O O . LEU A 1 92 ? 8.818 6.031 -7.876 1.00 90.06 92 LEU A O 1
ATOM 743 N N . SER A 1 93 ? 8.979 3.893 -7.194 1.00 91.06 93 SER A N 1
ATOM 744 C CA . SER A 1 93 ? 8.389 4.119 -5.868 1.00 91.06 93 SER A CA 1
ATOM 745 C C . SER A 1 93 ? 9.160 5.106 -4.996 1.00 91.06 93 SER A C 1
ATOM 747 O O . SER A 1 93 ? 8.583 5.811 -4.174 1.00 91.06 93 SER A O 1
ATOM 749 N N . SER A 1 94 ? 10.480 5.155 -5.159 1.00 84.50 94 SER A N 1
ATOM 750 C CA . SER A 1 94 ? 11.343 5.981 -4.319 1.00 84.50 94 SER A CA 1
ATOM 751 C C . SER A 1 94 ? 11.373 7.437 -4.765 1.00 84.50 94 SER A C 1
ATOM 753 O O . SER A 1 94 ? 11.761 8.311 -3.995 1.00 84.50 94 SER A O 1
ATOM 755 N N . MET A 1 95 ? 10.999 7.704 -6.014 1.00 79.12 95 MET A N 1
ATOM 756 C CA . MET A 1 95 ? 11.074 9.049 -6.564 1.00 79.12 95 MET A CA 1
ATOM 757 C C . MET A 1 95 ? 9.818 9.874 -6.268 1.00 79.12 95 MET A C 1
ATOM 759 O O . MET A 1 95 ? 9.852 11.089 -6.443 1.00 79.12 95 MET A O 1
ATOM 763 N N . SER A 1 96 ? 8.726 9.236 -5.829 1.00 72.88 96 SER A N 1
ATOM 764 C CA . SER A 1 96 ? 7.413 9.873 -5.641 1.00 72.88 96 SER A CA 1
ATOM 765 C C . SER A 1 96 ? 6.942 10.646 -6.881 1.00 72.88 96 SER A C 1
ATOM 767 O O . SER A 1 96 ? 6.228 11.642 -6.765 1.00 72.88 96 SER A O 1
ATOM 769 N N . VAL A 1 97 ? 7.378 10.227 -8.077 1.00 68.19 97 VAL A N 1
ATOM 770 C CA . VAL A 1 97 ? 7.096 10.947 -9.323 1.00 68.19 97 VAL A CA 1
ATOM 771 C C . VAL A 1 97 ? 5.913 10.312 -10.018 1.00 68.19 97 VAL A C 1
ATOM 773 O O . VAL A 1 97 ? 5.841 9.095 -10.182 1.00 68.19 97 VAL A O 1
ATOM 776 N N . SER A 1 98 ? 4.991 11.164 -10.449 1.00 72.75 98 SER A N 1
ATOM 777 C CA . SER A 1 98 ? 3.932 10.768 -11.363 1.00 72.75 98 SER A CA 1
ATOM 778 C C . SER A 1 98 ? 4.498 10.610 -12.770 1.00 72.75 98 SER A C 1
ATOM 780 O O . SER A 1 98 ? 5.315 11.410 -13.208 1.00 72.75 98 SER A O 1
ATOM 782 N N . CYS A 1 99 ? 4.069 9.586 -13.499 1.00 83.25 99 CYS A N 1
ATOM 783 C CA . CYS A 1 99 ? 4.319 9.521 -14.938 1.00 83.25 99 CYS A CA 1
ATOM 784 C C . CYS A 1 99 ? 3.513 10.620 -15.643 1.00 83.25 99 CYS A C 1
ATOM 786 O O . CYS A 1 99 ? 2.539 11.138 -15.074 1.00 83.25 99 CYS A O 1
ATOM 788 N N . SER A 1 100 ? 3.875 10.954 -16.886 1.00 88.06 100 SER A N 1
ATOM 789 C CA . SER A 1 100 ? 3.063 11.893 -17.664 1.00 88.06 100 SER A CA 1
ATOM 790 C C . SER A 1 100 ? 1.608 11.399 -17.749 1.00 88.06 100 SER A C 1
ATOM 792 O O . SER A 1 100 ? 1.372 10.185 -17.706 1.00 88.06 100 SER A O 1
ATOM 794 N N . PRO A 1 101 ? 0.602 12.288 -17.880 1.00 86.94 101 PRO A N 1
ATOM 795 C CA . PRO A 1 101 ? -0.805 11.878 -17.936 1.00 86.94 101 PRO A CA 1
ATOM 796 C C . PRO A 1 101 ? -1.083 10.767 -18.964 1.00 86.94 101 PRO A C 1
ATOM 798 O O . PRO A 1 101 ? -1.869 9.860 -18.704 1.00 86.94 101 PRO A O 1
ATOM 801 N N . ALA A 1 102 ? -0.365 10.773 -20.093 1.00 88.75 102 ALA A N 1
ATOM 802 C CA . ALA A 1 102 ? -0.472 9.754 -21.137 1.00 88.75 102 ALA A CA 1
ATOM 803 C C . ALA A 1 102 ? 0.036 8.359 -20.714 1.00 88.75 102 ALA A C 1
ATOM 805 O O . ALA A 1 102 ? -0.362 7.354 -21.303 1.00 88.75 102 ALA A O 1
ATOM 806 N N . LYS A 1 103 ? 0.917 8.277 -19.710 1.00 90.19 103 LYS A N 1
ATOM 807 C CA . LYS A 1 103 ? 1.508 7.027 -19.207 1.00 90.19 103 LYS A CA 1
ATOM 808 C C . LYS A 1 103 ? 0.880 6.512 -17.917 1.00 90.19 103 LYS A C 1
ATOM 810 O O . LYS A 1 103 ? 1.128 5.361 -17.566 1.00 90.19 103 LYS A O 1
ATOM 815 N N . GLN A 1 104 ? 0.045 7.302 -17.241 1.00 88.44 104 GLN A N 1
ATOM 816 C CA . GLN A 1 104 ? -0.568 6.903 -15.968 1.00 88.44 104 GLN A CA 1
ATOM 817 C C . GLN A 1 104 ? -1.388 5.619 -16.092 1.00 88.44 104 GLN A C 1
ATOM 819 O O . GLN A 1 104 ? -1.166 4.673 -15.341 1.00 88.44 104 GLN A O 1
ATOM 824 N N . ARG A 1 105 ? -2.292 5.546 -17.073 1.00 88.31 105 ARG A N 1
ATOM 825 C CA . ARG A 1 105 ? -3.119 4.352 -17.281 1.00 88.31 105 ARG A CA 1
ATOM 826 C C . ARG A 1 105 ? -2.281 3.103 -17.609 1.00 88.31 105 ARG A C 1
ATOM 828 O O . ARG A 1 105 ? -2.413 2.126 -16.872 1.00 88.31 105 ARG A O 1
ATOM 835 N N . PRO A 1 106 ? -1.379 3.120 -18.613 1.00 90.38 106 PRO A N 1
ATOM 836 C CA . PRO A 1 106 ? -0.475 1.996 -18.860 1.00 90.38 106 PRO A CA 1
ATOM 837 C C . PRO A 1 106 ? 0.320 1.582 -17.621 1.00 90.38 106 PRO A C 1
ATOM 839 O O . PRO A 1 106 ? 0.490 0.395 -17.362 1.00 90.38 106 PRO A O 1
ATOM 842 N N . TYR A 1 107 ? 0.787 2.547 -16.827 1.00 92.50 107 TYR A N 1
ATOM 843 C CA . TYR A 1 107 ? 1.522 2.251 -15.606 1.00 92.50 107 TYR A CA 1
ATOM 844 C C . TYR A 1 107 ? 0.660 1.509 -14.580 1.00 92.50 107 TYR A C 1
ATOM 846 O O . TYR A 1 107 ? 1.090 0.486 -14.049 1.00 92.50 107 TYR A O 1
ATOM 854 N N . ILE A 1 108 ? -0.577 1.956 -14.356 1.00 92.38 108 ILE A N 1
ATOM 855 C CA . ILE A 1 108 ? -1.515 1.294 -13.443 1.00 92.38 108 ILE A CA 1
ATOM 856 C C . ILE A 1 108 ? -1.829 -0.127 -13.914 1.00 92.38 108 ILE A C 1
ATOM 858 O O . ILE A 1 108 ? -1.771 -1.058 -13.116 1.00 92.38 108 ILE A O 1
ATOM 862 N N . GLU A 1 109 ? -2.082 -0.329 -15.207 1.00 92.88 109 GLU A N 1
ATOM 863 C CA . GLU A 1 109 ? -2.301 -1.665 -15.778 1.00 92.88 109 GLU A CA 1
ATOM 864 C C . GLU A 1 109 ? -1.099 -2.594 -15.520 1.00 92.88 109 GLU A C 1
ATOM 866 O O . GLU A 1 109 ? -1.268 -3.769 -15.180 1.00 92.88 109 GLU A O 1
ATOM 871 N N . LYS A 1 110 ? 0.131 -2.065 -15.590 1.00 94.69 110 LYS A N 1
ATOM 872 C CA . LYS A 1 110 ? 1.346 -2.817 -15.240 1.00 94.69 110 LYS A CA 1
ATOM 873 C C . LYS A 1 110 ? 1.453 -3.100 -13.743 1.00 94.69 110 LYS A C 1
ATOM 875 O O . LYS A 1 110 ? 1.861 -4.206 -13.390 1.00 94.69 110 LYS A O 1
ATOM 880 N N . LEU A 1 111 ? 1.065 -2.167 -12.871 1.00 95.69 111 LEU A N 1
ATOM 881 C CA . LEU A 1 111 ? 1.003 -2.407 -11.424 1.00 95.69 111 LEU A CA 1
ATOM 882 C C . LEU A 1 111 ? 0.033 -3.549 -11.095 1.00 95.69 111 LEU A C 1
ATOM 884 O O . LEU A 1 111 ? 0.411 -4.464 -10.366 1.00 95.69 111 LEU A O 1
ATOM 888 N N . ILE A 1 112 ? -1.167 -3.544 -11.686 1.00 95.75 112 ILE A N 1
ATOM 889 C CA . ILE A 1 112 ? -2.171 -4.614 -11.535 1.00 95.75 112 ILE A CA 1
ATOM 890 C C . ILE A 1 112 ? -1.567 -5.959 -11.931 1.00 95.75 112 ILE A C 1
ATOM 892 O O . ILE A 1 112 ? -1.594 -6.909 -11.148 1.00 95.75 112 ILE A O 1
ATOM 896 N N . ALA A 1 113 ? -0.968 -6.032 -13.123 1.00 95.88 113 ALA A N 1
ATOM 897 C CA . ALA A 1 113 ? -0.354 -7.259 -13.617 1.00 95.88 113 ALA A CA 1
ATOM 898 C C . ALA A 1 113 ? 0.773 -7.758 -12.694 1.00 95.88 113 ALA A C 1
ATOM 900 O O . ALA A 1 113 ? 0.847 -8.952 -12.405 1.00 95.88 113 ALA A O 1
ATOM 901 N N . CYS A 1 114 ? 1.620 -6.854 -12.190 1.00 96.81 114 CYS A N 1
ATOM 902 C CA . CYS A 1 114 ? 2.735 -7.188 -11.299 1.00 96.81 114 CYS A CA 1
ATOM 903 C C . CYS A 1 114 ? 2.286 -7.620 -9.894 1.00 96.81 114 CYS A C 1
ATOM 905 O O . CYS A 1 114 ? 3.006 -8.375 -9.243 1.00 96.81 114 CYS A O 1
ATOM 907 N N . MET A 1 115 ? 1.112 -7.175 -9.434 1.00 97.06 115 MET A N 1
ATOM 908 C CA . MET A 1 115 ? 0.494 -7.600 -8.170 1.00 97.06 115 MET A CA 1
ATOM 909 C C . MET A 1 115 ? -0.289 -8.921 -8.281 1.00 97.06 115 MET A C 1
ATOM 911 O O . MET A 1 115 ? -0.716 -9.467 -7.263 1.00 97.06 115 MET A O 1
ATOM 915 N N . GLY A 1 116 ? -0.451 -9.466 -9.491 1.00 95.25 116 GLY A N 1
ATOM 916 C CA . GLY A 1 116 ? -1.197 -10.700 -9.733 1.00 95.25 116 GLY A CA 1
ATOM 917 C C . GLY A 1 116 ? -0.631 -11.920 -8.999 1.00 95.25 116 GLY A C 1
ATOM 918 O O . GLY A 1 116 ? 0.575 -12.049 -8.800 1.00 95.25 116 GLY A O 1
ATOM 919 N N . SER A 1 117 ? -1.500 -12.864 -8.634 1.00 93.94 117 SER A N 1
ATOM 920 C CA . SER A 1 117 ? -1.160 -14.042 -7.815 1.00 93.94 117 SER A CA 1
ATOM 921 C C . SER A 1 117 ? -0.095 -14.960 -8.418 1.00 93.94 117 SER A C 1
ATOM 923 O O . SER A 1 117 ? 0.623 -15.639 -7.686 1.00 93.94 117 SER A O 1
ATOM 925 N N . SER A 1 118 ? 0.038 -14.971 -9.745 1.00 93.75 118 SER A N 1
ATOM 926 C CA . SER A 1 118 ? 1.071 -15.725 -10.459 1.00 93.75 118 SER A CA 1
ATOM 927 C C . SER A 1 118 ? 2.461 -15.086 -10.383 1.00 93.75 118 SER A C 1
ATOM 929 O O . SER A 1 118 ? 3.437 -15.704 -10.810 1.00 93.75 118 SER A O 1
ATOM 931 N N . MET A 1 119 ? 2.567 -13.849 -9.891 1.00 94.81 119 MET A N 1
ATOM 932 C CA . MET A 1 119 ? 3.823 -13.107 -9.850 1.00 94.81 119 MET A CA 1
ATOM 933 C C . MET A 1 119 ? 4.644 -13.437 -8.598 1.00 94.81 119 MET A C 1
ATOM 935 O O . MET A 1 119 ? 4.085 -13.645 -7.512 1.00 94.81 119 MET A O 1
ATOM 939 N N . PRO A 1 120 ? 5.990 -13.438 -8.701 1.00 93.25 120 PRO A N 1
ATOM 940 C CA . PRO A 1 120 ? 6.852 -13.658 -7.547 1.00 93.25 120 PRO A CA 1
ATOM 941 C C . PRO A 1 120 ? 6.578 -12.640 -6.425 1.00 93.25 120 PRO A C 1
ATOM 943 O O . PRO A 1 120 ? 6.378 -11.462 -6.732 1.00 93.25 120 PRO A O 1
ATOM 946 N N . PRO A 1 121 ? 6.663 -13.031 -5.136 1.00 92.50 121 PRO A N 1
ATOM 947 C CA . PRO A 1 121 ? 6.357 -12.145 -4.004 1.00 92.50 121 PRO A CA 1
ATOM 948 C C . PRO A 1 121 ? 7.099 -10.806 -4.057 1.00 92.50 121 PRO A C 1
ATOM 950 O O . PRO A 1 121 ? 6.509 -9.747 -3.885 1.00 92.50 121 PRO A O 1
ATOM 953 N N . ARG A 1 122 ? 8.391 -10.832 -4.414 1.00 92.75 122 ARG A N 1
ATOM 954 C CA . ARG A 1 122 ? 9.201 -9.615 -4.567 1.00 92.75 122 ARG A CA 1
ATOM 955 C C . ARG A 1 122 ? 8.609 -8.632 -5.582 1.00 92.75 122 ARG A C 1
ATOM 957 O O . ARG A 1 122 ? 8.634 -7.433 -5.331 1.00 92.75 122 ARG A O 1
ATOM 964 N N . LEU A 1 123 ? 8.114 -9.124 -6.719 1.00 94.81 123 LEU A N 1
ATOM 965 C CA . LEU A 1 123 ? 7.524 -8.274 -7.755 1.00 94.81 123 LEU A CA 1
ATOM 966 C C . LEU A 1 123 ? 6.178 -7.704 -7.290 1.00 94.81 123 LEU A C 1
ATOM 968 O O . LEU A 1 123 ? 5.958 -6.504 -7.438 1.00 94.81 123 LEU A O 1
ATOM 972 N N . ARG A 1 124 ? 5.335 -8.530 -6.651 1.00 95.81 124 ARG A N 1
ATOM 973 C CA . ARG A 1 124 ? 4.064 -8.079 -6.059 1.00 95.81 124 ARG A CA 1
ATOM 974 C C . ARG A 1 124 ? 4.278 -6.970 -5.031 1.00 95.81 124 ARG A C 1
ATOM 976 O O . ARG A 1 124 ? 3.625 -5.935 -5.095 1.00 95.81 124 ARG A O 1
ATOM 983 N N . HIS A 1 125 ? 5.236 -7.150 -4.126 1.00 95.12 125 HIS A N 1
ATOM 984 C CA . HIS A 1 125 ? 5.557 -6.163 -3.094 1.00 95.12 125 HIS A CA 1
ATOM 985 C C . HIS A 1 125 ? 6.171 -4.884 -3.670 1.00 95.12 125 HIS A C 1
ATOM 987 O O . HIS A 1 125 ? 5.832 -3.792 -3.225 1.00 95.12 125 HIS A O 1
ATOM 993 N N . ALA A 1 126 ? 7.031 -4.996 -4.689 1.00 95.19 126 ALA A N 1
ATOM 994 C CA . ALA A 1 126 ? 7.557 -3.832 -5.403 1.00 95.19 126 ALA A CA 1
ATOM 995 C C . ALA A 1 126 ? 6.434 -3.017 -6.053 1.00 95.19 126 ALA A C 1
ATOM 997 O O . ALA A 1 126 ? 6.431 -1.792 -5.961 1.00 95.19 126 ALA A O 1
ATOM 998 N N . ALA A 1 127 ? 5.468 -3.698 -6.672 1.00 96.56 127 ALA A N 1
ATOM 999 C CA . ALA A 1 127 ? 4.305 -3.063 -7.275 1.00 96.56 127 ALA A CA 1
ATOM 1000 C C . ALA A 1 127 ? 3.400 -2.404 -6.223 1.00 96.56 127 ALA A C 1
ATOM 1002 O O . ALA A 1 127 ? 2.987 -1.267 -6.423 1.00 96.56 127 ALA A O 1
ATOM 1003 N N . LEU A 1 128 ? 3.166 -3.054 -5.078 1.00 96.69 128 LEU A N 1
ATOM 1004 C CA . LEU A 1 128 ? 2.437 -2.459 -3.953 1.00 96.69 128 LEU A CA 1
ATOM 1005 C C . LEU A 1 128 ? 3.134 -1.196 -3.429 1.00 96.69 128 LEU A C 1
ATOM 1007 O O . LEU A 1 128 ? 2.496 -0.162 -3.242 1.00 96.69 128 LEU A O 1
ATOM 1011 N N . ARG A 1 129 ? 4.456 -1.253 -3.246 1.00 95.06 129 ARG A N 1
ATOM 1012 C CA . ARG A 1 129 ? 5.253 -0.097 -2.824 1.00 95.06 129 ARG A CA 1
ATOM 1013 C C . ARG A 1 129 ? 5.148 1.059 -3.821 1.00 95.06 129 ARG A C 1
ATOM 1015 O O . ARG A 1 129 ? 5.007 2.216 -3.430 1.00 95.06 129 ARG A O 1
ATOM 1022 N N . ALA A 1 130 ? 5.205 0.746 -5.112 1.00 94.88 130 ALA A N 1
ATOM 1023 C CA . ALA A 1 130 ? 5.044 1.720 -6.181 1.00 94.88 130 ALA A CA 1
ATOM 1024 C C . ALA A 1 130 ? 3.627 2.316 -6.217 1.00 94.88 130 ALA A C 1
ATOM 1026 O O . ALA A 1 130 ? 3.483 3.531 -6.339 1.00 94.88 130 ALA A O 1
ATOM 1027 N N . ALA A 1 131 ? 2.592 1.499 -6.018 1.00 95.06 131 ALA A N 1
ATOM 1028 C CA . ALA A 1 131 ? 1.213 1.956 -5.868 1.00 95.06 131 ALA A CA 1
ATOM 1029 C C . ALA A 1 131 ? 1.056 2.930 -4.692 1.00 95.06 131 ALA A C 1
ATOM 1031 O O . ALA A 1 131 ? 0.486 4.003 -4.863 1.00 95.06 131 ALA A O 1
ATOM 1032 N N . HIS A 1 132 ? 1.627 2.606 -3.529 1.00 94.12 132 HIS A N 1
ATOM 1033 C CA . HIS A 1 132 ? 1.625 3.490 -2.363 1.00 94.12 132 HIS A CA 1
ATOM 1034 C C . HIS A 1 132 ? 2.260 4.856 -2.665 1.00 94.12 132 HIS A C 1
ATOM 1036 O O . HIS A 1 132 ? 1.671 5.893 -2.374 1.00 94.12 132 HIS A O 1
ATOM 1042 N N . SER A 1 133 ? 3.411 4.885 -3.346 1.00 91.19 133 SER A N 1
ATOM 1043 C CA . SER A 1 133 ? 4.048 6.155 -3.737 1.00 91.19 133 SER A CA 1
ATOM 1044 C C . SER A 1 133 ? 3.199 7.007 -4.694 1.00 91.19 133 SER A C 1
ATOM 1046 O O . SER A 1 133 ? 3.383 8.219 -4.781 1.00 91.19 133 SER A O 1
ATOM 1048 N N . PHE A 1 134 ? 2.259 6.373 -5.401 1.00 89.06 134 PHE A N 1
ATOM 1049 C CA . PHE A 1 134 ? 1.371 6.986 -6.385 1.00 89.06 134 PHE A CA 1
ATOM 1050 C C . PHE A 1 134 ? -0.055 7.199 -5.837 1.00 89.06 134 PHE A C 1
ATOM 1052 O O . PHE A 1 134 ? -0.968 7.524 -6.595 1.00 89.06 134 PHE A O 1
ATOM 1059 N N . GLN A 1 135 ? -0.268 7.039 -4.524 1.00 90.75 135 GLN A N 1
ATOM 1060 C CA . GLN A 1 135 ? -1.603 6.986 -3.919 1.00 90.75 135 GLN A CA 1
ATOM 1061 C C . GLN A 1 135 ? -2.472 8.220 -4.178 1.00 90.75 135 GLN A C 1
ATOM 1063 O O . GLN A 1 135 ? -3.654 8.058 -4.451 1.00 90.75 135 GLN A O 1
ATOM 1068 N N . GLU A 1 136 ? -1.921 9.438 -4.152 1.00 87.00 136 GLU A N 1
ATOM 1069 C CA . GLU A 1 136 ? -2.720 10.654 -4.382 1.00 87.00 136 GLU A CA 1
ATOM 1070 C C . GLU A 1 136 ? -3.230 10.715 -5.828 1.00 87.00 136 GLU A C 1
ATOM 1072 O O . GLU A 1 136 ? -4.391 11.041 -6.066 1.00 87.00 136 GLU A O 1
ATOM 1077 N N . ALA A 1 137 ? -2.390 10.325 -6.791 1.00 86.44 137 ALA A N 1
ATOM 1078 C CA . ALA A 1 137 ? -2.776 10.273 -8.194 1.00 86.44 137 ALA A CA 1
ATOM 1079 C C . ALA A 1 137 ? -3.779 9.144 -8.469 1.00 86.44 137 ALA A C 1
ATOM 1081 O O . ALA A 1 137 ? -4.730 9.356 -9.215 1.00 86.44 137 ALA A O 1
ATOM 1082 N N . LEU A 1 138 ? -3.609 7.975 -7.833 1.00 86.69 138 LEU A N 1
ATOM 1083 C CA . LEU A 1 138 ? -4.581 6.873 -7.879 1.00 86.69 138 LEU A CA 1
ATOM 1084 C C . LEU A 1 138 ? -5.936 7.295 -7.320 1.00 86.69 138 LEU A C 1
ATOM 1086 O O . LEU A 1 138 ? -6.986 6.959 -7.866 1.00 86.69 138 LEU A O 1
ATOM 1090 N N . ALA A 1 139 ? -5.912 8.039 -6.221 1.00 84.06 139 ALA A N 1
ATOM 1091 C CA . ALA A 1 139 ? -7.118 8.451 -5.543 1.00 84.06 139 ALA A CA 1
ATOM 1092 C C . ALA A 1 139 ? -7.891 9.520 -6.338 1.00 84.06 139 ALA A C 1
ATOM 1094 O O . ALA A 1 139 ? -9.115 9.566 -6.256 1.00 84.06 139 ALA A O 1
ATOM 1095 N N . SER A 1 140 ? -7.196 10.313 -7.165 1.00 81.75 140 SER A N 1
ATOM 1096 C CA . SER A 1 140 ? -7.787 11.339 -8.031 1.00 81.75 140 SER A CA 1
ATOM 1097 C C . SER A 1 140 ? -8.231 10.859 -9.420 1.00 81.75 140 SER A C 1
ATOM 1099 O O . SER A 1 140 ? -8.623 11.696 -10.231 1.00 81.75 140 SER A O 1
ATOM 1101 N N . ILE A 1 141 ? -8.131 9.563 -9.742 1.00 80.06 141 ILE A N 1
ATOM 1102 C CA . ILE A 1 141 ? -8.549 9.046 -11.057 1.00 80.06 141 ILE A CA 1
ATOM 1103 C C . ILE A 1 141 ? -10.050 9.282 -11.236 1.00 80.06 141 ILE A C 1
ATOM 1105 O O . ILE A 1 141 ? -10.859 8.808 -10.437 1.00 80.06 141 ILE A O 1
ATOM 1109 N N . ASP A 1 142 ? -10.408 10.024 -12.283 1.00 72.00 142 ASP A N 1
ATOM 1110 C CA . ASP A 1 142 ? -11.798 10.305 -12.625 1.00 72.00 142 ASP A CA 1
ATOM 1111 C C . ASP A 1 142 ? -12.434 9.093 -13.328 1.00 72.00 142 ASP A C 1
ATOM 1113 O O . ASP A 1 142 ? -11.812 8.444 -14.171 1.00 72.00 142 ASP A O 1
ATOM 1117 N N . ILE A 1 143 ? -13.679 8.771 -12.974 1.00 64.50 143 ILE A N 1
ATOM 1118 C CA . ILE A 1 143 ? -14.379 7.544 -13.407 1.00 64.50 143 ILE A CA 1
ATOM 1119 C C . ILE A 1 143 ? -14.947 7.693 -14.831 1.00 64.50 143 ILE A C 1
ATOM 1121 O O . ILE A 1 143 ? -15.388 6.721 -15.439 1.00 64.50 143 ILE A O 1
ATOM 1125 N N . VAL A 1 144 ? -14.927 8.910 -15.380 1.00 57.34 144 VAL A N 1
ATOM 1126 C CA . VAL A 1 144 ? -15.775 9.329 -16.506 1.00 57.34 144 VAL A CA 1
ATOM 1127 C C . VAL A 1 144 ? -15.533 8.563 -17.819 1.00 57.34 144 VAL A C 1
ATOM 1129 O O . VAL A 1 144 ? -16.477 8.453 -18.593 1.00 57.34 144 VAL A O 1
ATOM 1132 N N . ASP A 1 145 ? -14.363 7.958 -18.055 1.00 51.56 145 ASP A N 1
ATOM 1133 C CA . ASP A 1 145 ? -14.099 7.170 -19.275 1.00 51.56 145 ASP A CA 1
ATOM 1134 C C . ASP A 1 145 ? -13.253 5.915 -18.987 1.00 51.56 145 ASP A C 1
ATOM 1136 O O . ASP A 1 145 ? -12.031 5.943 -19.111 1.00 51.56 145 ASP A O 1
ATOM 1140 N N . ASP A 1 146 ? -13.896 4.787 -18.653 1.00 56.75 146 ASP A N 1
ATOM 1141 C CA . ASP A 1 146 ? -13.238 3.476 -18.422 1.00 56.75 146 ASP A CA 1
ATOM 1142 C C . ASP A 1 146 ? -12.494 3.354 -17.067 1.00 56.75 146 ASP A C 1
ATOM 1144 O O . ASP A 1 146 ? -11.739 2.408 -16.824 1.00 56.75 146 ASP A O 1
ATOM 1148 N N . GLY A 1 147 ? -12.739 4.293 -16.142 1.00 59.59 147 GLY A N 1
ATOM 1149 C CA . GLY A 1 147 ? -12.191 4.265 -14.778 1.00 59.59 147 GLY A CA 1
ATOM 1150 C C . GLY A 1 147 ? -12.679 3.074 -13.944 1.00 59.59 147 GLY A C 1
ATOM 1151 O O . GLY A 1 147 ? -11.945 2.581 -13.087 1.00 59.59 147 GLY A O 1
ATOM 1152 N N . ASP A 1 148 ? -13.861 2.538 -14.261 1.00 69.81 148 ASP A N 1
ATO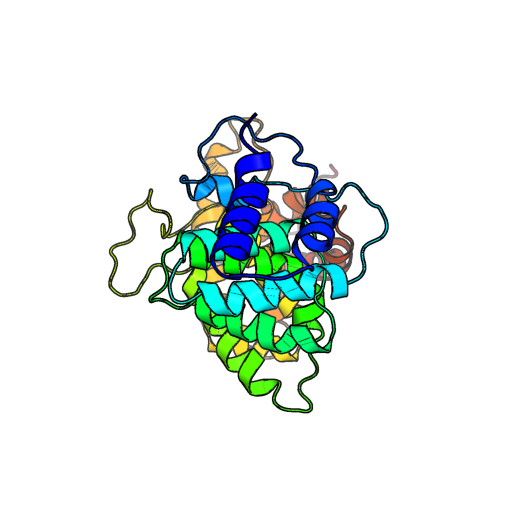M 1153 C CA . ASP A 1 148 ? -14.436 1.357 -13.604 1.00 69.81 148 ASP A CA 1
ATOM 1154 C C . ASP A 1 148 ? -13.532 0.126 -13.722 1.00 69.81 148 ASP A C 1
ATOM 1156 O O . ASP A 1 148 ? -13.383 -0.620 -12.755 1.00 69.81 148 ASP A O 1
ATOM 1160 N N . MET A 1 149 ? -12.871 -0.085 -14.867 1.00 74.00 149 MET A N 1
ATOM 1161 C CA . MET A 1 149 ? -11.977 -1.233 -15.044 1.00 74.00 149 MET A CA 1
ATOM 1162 C C . MET A 1 149 ? -10.734 -1.111 -14.157 1.00 74.00 149 MET A C 1
ATOM 1164 O O . MET A 1 149 ? -10.264 -2.107 -13.601 1.00 74.00 149 MET A O 1
ATOM 1168 N N . VAL A 1 150 ? -10.200 0.104 -14.015 1.00 79.06 150 VAL A N 1
ATOM 1169 C CA . VAL A 1 150 ? -9.046 0.360 -13.151 1.00 79.06 150 VAL A CA 1
ATOM 1170 C C . VAL A 1 150 ? -9.430 0.117 -11.697 1.00 79.06 150 VAL A C 1
ATOM 1172 O O . VAL A 1 150 ? -8.751 -0.658 -11.034 1.00 79.06 150 VAL A O 1
ATOM 1175 N N . LEU A 1 151 ? -10.539 0.685 -11.216 1.00 83.00 151 LEU A N 1
ATOM 1176 C CA . LEU A 1 151 ? -11.002 0.476 -9.840 1.00 83.00 151 LEU A CA 1
ATOM 1177 C C . LEU A 1 151 ? -11.288 -1.006 -9.550 1.00 83.00 151 LEU A C 1
ATOM 1179 O O . LEU A 1 151 ? -10.786 -1.554 -8.565 1.00 83.00 151 LEU A O 1
ATOM 1183 N N . THR A 1 152 ? -12.011 -1.670 -10.458 1.00 88.75 152 THR A N 1
ATOM 1184 C CA . THR A 1 152 ? -12.435 -3.074 -10.327 1.00 88.75 152 THR A CA 1
ATOM 1185 C C . THR A 1 152 ? -11.261 -4.047 -10.295 1.00 88.75 152 THR A C 1
ATOM 1187 O O . THR A 1 152 ? -11.331 -5.061 -9.611 1.00 88.75 152 THR A O 1
ATOM 1190 N N . ASN A 1 153 ? -10.172 -3.762 -11.012 1.00 93.69 153 ASN A N 1
ATOM 1191 C CA . ASN A 1 153 ? -9.019 -4.664 -11.064 1.00 93.69 153 ASN A CA 1
ATOM 1192 C C . ASN A 1 153 ? -7.909 -4.278 -10.081 1.00 93.69 153 ASN A C 1
ATOM 1194 O O . ASN A 1 153 ? -7.172 -5.146 -9.613 1.00 93.69 153 ASN A O 1
ATOM 1198 N N . PHE A 1 154 ? -7.767 -2.991 -9.759 1.00 93.88 154 PHE A N 1
ATOM 1199 C CA . PHE A 1 154 ? -6.691 -2.509 -8.899 1.00 93.88 154 PHE A CA 1
ATOM 1200 C C . PHE A 1 154 ? -6.909 -2.875 -7.436 1.00 93.88 154 PHE A C 1
ATOM 1202 O O . PHE A 1 154 ? -5.976 -3.342 -6.785 1.00 93.88 154 PHE A O 1
ATOM 1209 N N . SER A 1 155 ? -8.136 -2.722 -6.936 1.00 95.06 155 SER A N 1
ATOM 1210 C CA . SER A 1 155 ? -8.487 -3.042 -5.550 1.00 95.06 155 SER A CA 1
ATOM 1211 C C . SER A 1 155 ? -8.195 -4.524 -5.208 1.00 95.06 155 SER A C 1
ATOM 1213 O O . SER A 1 155 ? -7.326 -4.777 -4.361 1.00 95.06 155 SER A O 1
ATOM 1215 N N . PRO A 1 156 ? -8.698 -5.529 -5.959 1.00 95.94 156 PRO A N 1
ATOM 1216 C CA . PRO A 1 156 ? -8.338 -6.933 -5.725 1.00 95.94 156 PRO A CA 1
ATOM 1217 C C . PRO A 1 156 ? -6.844 -7.236 -5.906 1.00 95.94 156 PRO A C 1
ATOM 1219 O O . PRO A 1 156 ? -6.295 -8.117 -5.234 1.00 95.94 156 PRO A O 1
ATOM 1222 N N . ALA A 1 157 ? -6.158 -6.526 -6.810 1.00 96.50 157 ALA A N 1
ATOM 1223 C CA . ALA A 1 157 ? -4.727 -6.707 -7.030 1.00 96.50 157 ALA A CA 1
ATOM 1224 C C . ALA A 1 157 ? -3.903 -6.251 -5.814 1.00 96.50 157 ALA A C 1
ATOM 1226 O O . ALA A 1 157 ? -3.014 -6.987 -5.383 1.00 96.50 157 ALA A O 1
ATOM 1227 N N . ILE A 1 158 ? -4.245 -5.111 -5.196 1.00 96.88 1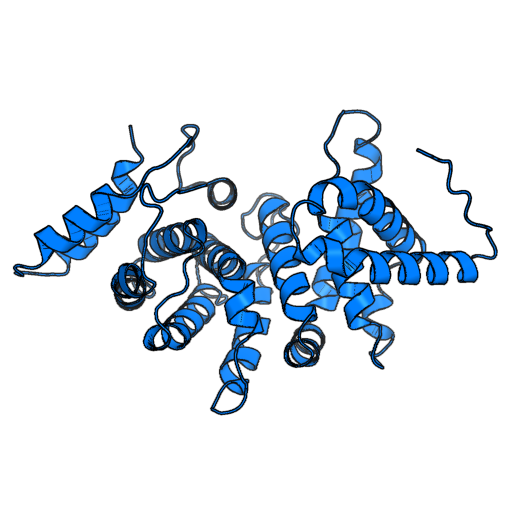58 ILE A N 1
ATOM 1228 C CA . ILE A 1 158 ? -3.636 -4.678 -3.927 1.00 96.88 158 ILE A CA 1
ATOM 1229 C C . ILE A 1 158 ? -3.797 -5.776 -2.873 1.00 96.88 158 ILE A C 1
ATOM 1231 O O . ILE A 1 158 ? -2.828 -6.145 -2.207 1.00 96.88 158 ILE A O 1
ATOM 1235 N N . LEU A 1 159 ? -5.007 -6.325 -2.731 1.00 95.75 159 LEU A N 1
ATOM 1236 C CA . LEU A 1 159 ? -5.264 -7.369 -1.743 1.00 95.75 159 LEU A CA 1
ATOM 1237 C C . LEU A 1 159 ? -4.444 -8.637 -2.027 1.00 95.75 159 LEU A C 1
ATOM 1239 O O . LEU A 1 159 ? -3.871 -9.231 -1.115 1.00 95.75 159 LEU A O 1
ATOM 1243 N N . THR A 1 160 ? -4.311 -9.011 -3.299 1.00 95.62 160 THR A N 1
ATOM 1244 C CA . THR A 1 160 ? -3.484 -10.145 -3.747 1.00 95.62 160 THR A CA 1
ATOM 1245 C C . THR A 1 160 ? -1.997 -9.960 -3.423 1.00 95.62 160 THR A C 1
ATOM 1247 O O . THR A 1 160 ? -1.279 -10.944 -3.224 1.00 95.62 160 THR A O 1
ATOM 1250 N N . ALA A 1 161 ? -1.512 -8.718 -3.345 1.00 95.56 161 ALA A N 1
ATOM 1251 C CA . ALA A 1 161 ? -0.127 -8.420 -2.991 1.00 95.56 161 ALA A CA 1
ATOM 1252 C C . ALA A 1 161 ? 0.177 -8.585 -1.492 1.00 95.56 161 ALA A C 1
ATOM 1254 O O . ALA A 1 161 ? 1.340 -8.770 -1.145 1.00 95.56 161 ALA A O 1
ATOM 1255 N N . VAL A 1 162 ? -0.833 -8.536 -0.614 1.00 94.38 162 VAL A N 1
ATOM 1256 C CA . VAL A 1 162 ? -0.649 -8.630 0.851 1.00 94.38 162 VAL A CA 1
ATOM 1257 C C . VAL A 1 162 ? -1.217 -9.893 1.479 1.00 94.38 162 VAL A C 1
ATOM 1259 O O . VAL A 1 162 ? -0.805 -10.277 2.573 1.00 94.38 162 VAL A O 1
ATOM 1262 N N . CYS A 1 163 ? -2.168 -10.544 0.815 1.00 90.69 163 CYS A N 1
ATOM 1263 C CA . CYS A 1 163 ? -2.766 -11.771 1.310 1.00 90.69 163 CYS A CA 1
ATOM 1264 C C . CYS A 1 163 ? -1.914 -12.992 0.933 1.00 90.69 163 CYS A C 1
ATOM 1266 O O . CYS A 1 163 ? -1.447 -13.100 -0.208 1.00 90.69 163 CYS A O 1
ATOM 1268 N N . PRO A 1 164 ? -1.760 -13.963 1.852 1.00 81.75 164 PRO A N 1
ATOM 1269 C CA . PRO A 1 164 ? -1.215 -15.263 1.499 1.00 81.75 164 PRO A CA 1
ATOM 1270 C C . PRO A 1 164 ? -2.042 -15.907 0.384 1.00 81.75 164 PRO A C 1
ATOM 1272 O O . PRO A 1 164 ? -3.270 -15.805 0.364 1.00 81.75 164 PRO A O 1
ATOM 1275 N N . GLN A 1 165 ? -1.371 -16.592 -0.541 1.00 79.88 165 GLN A N 1
ATOM 1276 C CA . GLN A 1 165 ? -2.059 -17.271 -1.635 1.00 79.88 165 GLN A CA 1
ATOM 1277 C C . GLN A 1 165 ? -2.983 -18.378 -1.086 1.00 79.88 165 GLN A C 1
ATOM 1279 O O . GLN A 1 165 ? -2.536 -19.141 -0.228 1.00 79.88 165 GLN A O 1
ATOM 1284 N N . PRO A 1 166 ? -4.222 -18.546 -1.599 1.00 70.31 166 PRO A N 1
ATOM 1285 C CA . PRO A 1 166 ? -5.213 -19.499 -1.071 1.00 70.31 166 PRO A CA 1
ATOM 1286 C C . PRO A 1 166 ? -4.755 -20.965 -0.993 1.00 70.31 166 PRO A C 1
ATOM 1288 O O . PRO A 1 166 ? -5.371 -21.774 -0.304 1.00 70.31 166 PRO A O 1
ATOM 1291 N N . CYS A 1 167 ? -3.683 -21.323 -1.704 1.00 75.31 167 CYS A N 1
ATOM 1292 C CA . CYS A 1 167 ? -3.124 -22.675 -1.746 1.00 75.31 167 CYS A CA 1
ATOM 1293 C C . CYS A 1 167 ? -1.731 -22.790 -1.108 1.00 75.31 167 CYS A C 1
ATOM 1295 O O . CYS A 1 167 ? -1.150 -23.873 -1.110 1.00 75.31 167 CYS A O 1
ATOM 1297 N N . ALA A 1 168 ? -1.182 -21.696 -0.579 1.00 74.94 168 ALA A N 1
ATOM 1298 C CA . ALA A 1 168 ? 0.080 -21.708 0.139 1.00 74.94 168 ALA A CA 1
ATOM 1299 C C . ALA A 1 168 ? -0.212 -21.727 1.640 1.00 74.94 168 ALA A C 1
ATOM 1301 O O . ALA A 1 168 ? -0.859 -20.822 2.158 1.00 74.94 168 ALA A O 1
ATOM 1302 N N . THR A 1 169 ? 0.284 -22.735 2.360 1.00 76.81 169 THR A N 1
ATOM 1303 C CA . THR A 1 169 ? 0.385 -22.645 3.822 1.00 76.81 169 THR A CA 1
ATOM 1304 C C . THR A 1 169 ? 1.317 -21.481 4.150 1.00 76.81 169 THR A C 1
ATOM 1306 O O . THR A 1 169 ? 2.504 -21.579 3.816 1.00 76.81 169 THR A O 1
ATOM 1309 N N . PRO A 1 170 ? 0.820 -20.387 4.758 1.00 73.75 170 PRO A N 1
ATOM 1310 C CA . PRO A 1 170 ? 1.659 -19.246 5.082 1.00 73.75 170 PRO A CA 1
ATOM 1311 C C . PRO A 1 170 ? 2.739 -19.720 6.047 1.00 73.75 170 PRO A C 1
ATOM 1313 O O . PRO A 1 170 ? 2.435 -20.320 7.078 1.00 73.75 170 PRO A O 1
ATOM 1316 N N . THR A 1 171 ? 4.002 -19.489 5.708 1.00 80.38 171 THR A N 1
ATOM 1317 C CA . THR A 1 171 ? 5.075 -19.622 6.688 1.00 80.38 171 THR A CA 1
ATOM 1318 C C . THR A 1 171 ? 5.147 -18.324 7.481 1.00 80.38 171 THR A C 1
ATOM 1320 O O . THR A 1 171 ? 5.043 -17.240 6.908 1.00 80.38 171 THR A O 1
ATOM 1323 N N . ASP A 1 172 ? 5.364 -18.412 8.793 1.00 79.94 172 ASP A N 1
ATOM 1324 C CA . ASP A 1 172 ? 5.473 -17.221 9.651 1.00 79.94 172 ASP A CA 1
ATOM 1325 C C . ASP A 1 172 ? 6.660 -16.314 9.272 1.00 79.94 172 ASP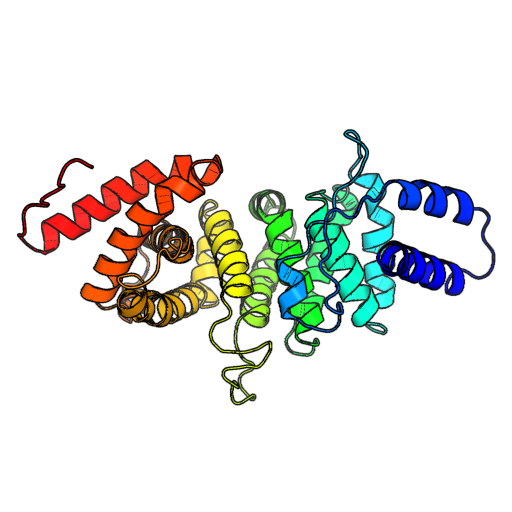 A C 1
ATOM 1327 O O . ASP A 1 172 ? 6.708 -15.155 9.667 1.00 79.94 172 ASP A O 1
ATOM 1331 N N . THR A 1 173 ? 7.619 -16.827 8.495 1.00 82.81 173 THR A N 1
ATOM 1332 C CA . THR A 1 173 ? 8.872 -16.145 8.130 1.00 82.81 173 THR A CA 1
ATOM 1333 C C . THR A 1 173 ? 9.045 -15.908 6.629 1.00 82.81 173 THR A C 1
ATOM 1335 O O . THR A 1 173 ? 10.091 -15.423 6.199 1.00 82.81 173 THR A O 1
ATOM 1338 N N . GLY A 1 174 ? 8.066 -16.298 5.807 1.00 86.31 174 GLY A N 1
ATOM 1339 C CA . GLY A 1 174 ? 8.125 -16.106 4.359 1.00 86.31 174 GLY A CA 1
ATOM 1340 C C . GLY A 1 174 ? 7.813 -14.666 3.941 1.00 86.31 174 GLY A C 1
ATOM 1341 O O . GLY A 1 174 ? 7.240 -13.914 4.721 1.00 86.31 174 GLY A O 1
ATOM 1342 N N . PRO A 1 175 ? 8.115 -14.282 2.687 1.00 84.69 175 PRO A N 1
ATOM 1343 C CA . PRO A 1 175 ? 7.707 -12.977 2.163 1.00 84.69 175 PRO A CA 1
ATOM 1344 C C . PRO A 1 175 ? 6.178 -12.816 2.141 1.00 84.69 175 PRO A C 1
ATOM 1346 O O . PRO A 1 175 ? 5.668 -11.730 2.383 1.00 84.69 175 PRO A O 1
ATOM 1349 N N . ASP A 1 176 ? 5.443 -13.905 1.907 1.00 88.06 176 ASP A N 1
ATOM 1350 C CA . ASP A 1 176 ? 3.976 -13.943 1.962 1.00 88.06 176 ASP A CA 1
ATOM 1351 C C . ASP A 1 176 ? 3.463 -14.364 3.351 1.00 88.06 176 ASP A C 1
ATOM 1353 O O . ASP A 1 176 ? 2.425 -15.023 3.470 1.00 88.06 176 ASP A O 1
ATOM 1357 N N . CYS A 1 177 ? 4.199 -14.045 4.421 1.00 90.06 177 CYS A N 1
ATOM 1358 C CA . CYS A 1 177 ? 3.712 -14.299 5.771 1.00 90.06 177 CYS A CA 1
ATOM 1359 C C . CYS A 1 177 ? 2.401 -13.539 6.013 1.00 90.06 177 CYS A C 1
ATOM 1361 O O . CYS A 1 177 ? 2.073 -12.546 5.351 1.00 90.06 177 CYS A O 1
ATOM 1363 N N . PHE A 1 178 ? 1.631 -14.015 6.988 1.00 89.44 178 PHE A N 1
ATOM 1364 C CA . PHE A 1 178 ? 0.320 -13.448 7.277 1.00 89.44 178 PHE A CA 1
ATOM 1365 C C . PHE A 1 178 ? 0.382 -11.973 7.692 1.00 89.44 178 PHE A C 1
ATOM 1367 O O . PHE A 1 178 ? -0.533 -11.218 7.368 1.00 89.44 178 PHE A O 1
ATOM 1374 N N . PHE A 1 179 ? 1.442 -11.570 8.392 1.00 90.81 179 PHE A N 1
ATOM 1375 C CA . PHE A 1 179 ? 1.680 -10.197 8.822 1.00 90.81 179 PHE A CA 1
ATOM 1376 C C . PHE A 1 179 ? 3.170 -9.865 8.690 1.00 90.81 179 PHE A C 1
ATOM 1378 O O . PHE A 1 179 ? 4.001 -10.539 9.297 1.00 90.81 179 PHE A O 1
ATOM 1385 N N . ASP A 1 180 ? 3.474 -8.838 7.905 1.00 91.81 180 ASP A N 1
ATOM 1386 C CA . ASP A 1 180 ? 4.799 -8.258 7.701 1.00 91.81 180 ASP A CA 1
ATOM 1387 C C . ASP A 1 180 ? 4.698 -6.762 8.004 1.00 91.81 180 ASP A C 1
ATOM 1389 O O . ASP A 1 180 ? 3.887 -6.064 7.399 1.00 91.81 180 ASP A O 1
ATOM 1393 N N . ASP A 1 181 ? 5.490 -6.289 8.967 1.00 89.56 181 ASP A N 1
ATOM 1394 C CA . ASP A 1 181 ? 5.352 -4.948 9.552 1.00 89.56 181 ASP A CA 1
ATOM 1395 C C . ASP A 1 181 ? 5.398 -3.849 8.480 1.00 89.56 181 ASP A C 1
ATOM 1397 O O . ASP A 1 181 ? 4.482 -3.031 8.385 1.00 89.56 181 ASP A O 1
ATOM 1401 N N . ASP A 1 182 ? 6.411 -3.894 7.617 1.00 90.88 182 ASP A N 1
ATOM 1402 C CA . ASP A 1 182 ? 6.653 -2.882 6.595 1.00 90.88 182 ASP A CA 1
ATOM 1403 C C . ASP A 1 182 ? 5.660 -2.982 5.418 1.00 90.88 182 ASP A C 1
ATOM 1405 O O . ASP A 1 182 ? 5.098 -1.971 4.982 1.00 90.88 182 ASP A O 1
ATOM 1409 N N . ARG A 1 183 ? 5.399 -4.197 4.906 1.00 93.94 183 ARG A N 1
ATOM 1410 C CA . ARG A 1 183 ? 4.428 -4.426 3.819 1.00 93.94 183 ARG A CA 1
ATOM 1411 C C . ARG A 1 183 ? 3.027 -4.007 4.238 1.00 93.94 183 ARG A C 1
ATOM 1413 O O . ARG A 1 183 ? 2.337 -3.323 3.483 1.00 93.94 183 ARG A O 1
ATOM 1420 N N . ASP A 1 184 ? 2.588 -4.454 5.414 1.00 94.94 184 ASP A N 1
ATOM 1421 C CA . ASP A 1 184 ? 1.240 -4.179 5.893 1.00 94.94 184 ASP A CA 1
ATOM 1422 C C . ASP A 1 184 ? 1.087 -2.707 6.290 1.00 94.94 184 ASP A C 1
ATOM 1424 O O . ASP A 1 184 ? 0.008 -2.154 6.093 1.00 94.94 184 ASP A O 1
ATOM 1428 N N . LEU A 1 185 ? 2.150 -2.027 6.740 1.00 93.31 185 LEU A N 1
ATOM 1429 C CA . LEU A 1 185 ? 2.119 -0.573 6.902 1.00 93.31 185 LEU A CA 1
ATOM 1430 C C . LEU A 1 185 ? 1.891 0.138 5.563 1.00 93.31 185 LEU A C 1
ATOM 1432 O O . LEU A 1 185 ? 0.954 0.923 5.444 1.00 93.31 185 LEU A O 1
ATOM 1436 N N . CYS A 1 186 ? 2.695 -0.186 4.546 1.00 94.19 186 CYS A N 1
ATOM 1437 C CA . CYS A 1 186 ? 2.579 0.397 3.207 1.00 94.19 186 CYS A CA 1
ATOM 1438 C C . CYS A 1 186 ? 1.178 0.181 2.603 1.00 94.19 186 CYS A C 1
ATOM 1440 O O . CYS A 1 186 ? 0.590 1.084 2.005 1.00 94.19 186 CYS A O 1
ATOM 1442 N N . TYR A 1 187 ? 0.609 -1.006 2.815 1.00 96.81 187 TYR A N 1
ATOM 1443 C CA . TYR A 1 187 ? -0.772 -1.313 2.462 1.00 96.81 187 TYR A CA 1
ATOM 1444 C C . TYR A 1 187 ? -1.782 -0.449 3.220 1.00 96.81 187 TYR A C 1
ATOM 1446 O O . TYR A 1 187 ? -2.664 0.136 2.596 1.00 96.81 187 TYR A O 1
ATOM 1454 N N . LEU A 1 188 ? -1.672 -0.343 4.546 1.00 96.62 188 LEU A N 1
ATOM 1455 C CA . LEU A 1 188 ? -2.610 0.438 5.353 1.00 96.62 188 LEU A CA 1
ATOM 1456 C C . LEU A 1 188 ? -2.576 1.928 5.003 1.00 96.62 188 LEU A C 1
ATOM 1458 O O . LEU A 1 188 ? -3.632 2.555 4.974 1.00 96.62 188 LEU A O 1
ATOM 1462 N N . GLU A 1 189 ? -1.401 2.479 4.704 1.00 94.81 189 GLU A N 1
ATOM 1463 C CA . GLU A 1 189 ? -1.246 3.856 4.227 1.00 94.81 189 GLU A CA 1
ATOM 1464 C C . GLU A 1 189 ? -1.986 4.071 2.905 1.00 94.81 189 GLU A C 1
ATOM 1466 O O . GLU A 1 189 ? -2.812 4.984 2.802 1.00 94.81 189 GLU A O 1
ATOM 1471 N N . LEU A 1 190 ? -1.786 3.160 1.946 1.00 95.69 190 LEU A N 1
ATOM 1472 C CA . LEU A 1 190 ? -2.484 3.181 0.664 1.00 95.69 190 LEU A CA 1
ATOM 1473 C C . LEU A 1 190 ? -4.005 3.081 0.852 1.00 95.69 190 LEU A C 1
ATOM 1475 O O . LEU A 1 190 ? -4.741 3.936 0.362 1.00 95.69 190 LEU A O 1
ATOM 1479 N N . ILE A 1 191 ? -4.505 2.090 1.598 1.00 96.62 191 ILE A N 1
ATOM 1480 C CA . ILE A 1 191 ? -5.951 1.938 1.830 1.00 96.62 191 ILE A CA 1
ATOM 1481 C C . ILE A 1 191 ? -6.517 3.167 2.549 1.00 96.62 191 ILE A C 1
ATOM 1483 O O . ILE A 1 191 ? -7.573 3.678 2.173 1.00 96.62 191 ILE A O 1
ATOM 1487 N N . PHE A 1 192 ? -5.815 3.696 3.550 1.00 94.75 192 PHE A N 1
ATOM 1488 C CA . PHE A 1 192 ? -6.233 4.903 4.254 1.00 94.75 192 PHE A CA 1
ATOM 1489 C C . PHE A 1 192 ? -6.342 6.114 3.318 1.00 94.75 192 PHE A C 1
ATOM 1491 O O . PHE A 1 192 ? -7.317 6.865 3.428 1.00 94.75 192 PHE A O 1
ATOM 1498 N N . ALA A 1 193 ? -5.406 6.289 2.382 1.00 93.69 193 ALA A N 1
ATOM 1499 C CA . ALA A 1 193 ? -5.487 7.328 1.359 1.00 93.69 193 ALA A CA 1
ATOM 1500 C C . ALA A 1 193 ? -6.711 7.127 0.448 1.00 93.69 193 ALA A C 1
ATOM 1502 O O . ALA A 1 193 ? -7.520 8.046 0.301 1.00 93.69 193 ALA A O 1
ATOM 1503 N N . LEU A 1 194 ? -6.922 5.909 -0.066 1.00 93.31 194 LEU A N 1
ATOM 1504 C CA . LEU A 1 194 ? -8.043 5.584 -0.957 1.00 93.31 194 LEU A CA 1
ATOM 1505 C C . LEU A 1 194 ? -9.416 5.796 -0.291 1.00 93.31 194 LEU A C 1
ATOM 1507 O O . LEU A 1 194 ? -10.329 6.325 -0.920 1.00 93.31 194 LEU A O 1
ATOM 1511 N N . THR A 1 195 ? -9.569 5.492 1.007 1.00 92.38 195 THR A N 1
ATOM 1512 C CA . THR A 1 195 ? -10.850 5.677 1.736 1.00 92.38 195 THR A CA 1
ATOM 1513 C C . THR A 1 195 ? -11.357 7.126 1.789 1.00 92.38 195 THR A C 1
ATOM 1515 O O . THR A 1 195 ? -12.537 7.355 2.095 1.00 92.38 195 THR A O 1
ATOM 1518 N N . ARG A 1 196 ? -10.494 8.117 1.510 1.00 89.88 196 ARG A N 1
ATOM 1519 C CA . ARG A 1 196 ? -10.877 9.541 1.438 1.00 89.88 196 ARG A CA 1
ATOM 1520 C C . ARG A 1 196 ? -11.847 9.810 0.291 1.00 89.88 196 ARG A C 1
ATOM 1522 O O . ARG A 1 196 ? -12.657 10.726 0.393 1.00 89.88 196 ARG A O 1
ATOM 1529 N N . TYR A 1 197 ? -11.800 8.988 -0.749 1.00 89.69 197 TYR A N 1
ATOM 1530 C CA . TYR A 1 197 ? -12.556 9.167 -1.975 1.00 89.69 197 TYR A CA 1
ATOM 1531 C C . TYR A 1 197 ? -13.696 8.152 -1.999 1.00 89.69 197 TYR A C 1
ATOM 1533 O O . TYR A 1 197 ? -13.478 6.942 -1.924 1.00 89.69 197 TYR A O 1
ATOM 1541 N N . SER A 1 198 ? -14.933 8.646 -2.063 1.00 89.00 198 SER A N 1
ATOM 1542 C CA . SER A 1 198 ? -16.143 7.822 -1.936 1.00 89.00 198 SER A CA 1
ATOM 1543 C C . SER A 1 198 ? -16.216 6.706 -2.979 1.00 89.00 198 SER A C 1
ATOM 1545 O O . SER A 1 198 ? -16.674 5.615 -2.658 1.00 89.00 198 SER A O 1
ATOM 1547 N N . GLN A 1 199 ? -15.686 6.939 -4.181 1.00 88.81 199 GLN A N 1
ATOM 1548 C CA . GLN A 1 199 ? -15.629 5.961 -5.270 1.00 88.81 199 GLN A CA 1
ATOM 1549 C C . GLN A 1 199 ? -14.861 4.676 -4.946 1.00 88.81 199 GLN A C 1
ATOM 1551 O O . GLN A 1 199 ? -15.206 3.615 -5.451 1.00 88.81 199 GLN A O 1
ATOM 1556 N N . TRP A 1 200 ? -13.847 4.738 -4.079 1.00 91.00 200 TRP A N 1
ATOM 1557 C CA . TRP A 1 200 ? -13.080 3.552 -3.700 1.00 91.00 200 TRP A CA 1
ATOM 1558 C C . TRP A 1 200 ? -13.803 2.712 -2.647 1.00 91.00 200 TRP A C 1
ATOM 1560 O O . TRP A 1 200 ? -13.551 1.516 -2.538 1.00 91.00 200 TRP A O 1
ATOM 1570 N N . ARG A 1 201 ? -14.721 3.298 -1.867 1.00 90.81 201 ARG A N 1
ATOM 1571 C CA . ARG A 1 201 ? -15.342 2.621 -0.715 1.00 90.81 201 ARG A CA 1
ATOM 1572 C C . ARG A 1 201 ? -16.097 1.336 -1.086 1.00 90.81 201 ARG A C 1
ATOM 1574 O O . ARG A 1 201 ? -15.886 0.351 -0.377 1.00 90.81 201 ARG A O 1
ATOM 1581 N N . PRO A 1 202 ? -16.911 1.281 -2.165 1.00 89.56 202 PRO A N 1
ATOM 1582 C CA . PRO A 1 202 ? -17.565 0.042 -2.579 1.00 89.56 202 PRO A CA 1
ATOM 1583 C C . PRO A 1 202 ? -16.577 -1.081 -2.899 1.00 89.56 202 PRO A C 1
ATOM 1585 O O . PRO A 1 202 ? -16.824 -2.215 -2.505 1.00 89.56 202 PRO A O 1
ATOM 1588 N N . HIS A 1 203 ? -15.447 -0.768 -3.539 1.00 91.00 203 HIS A N 1
ATOM 1589 C CA . HIS A 1 203 ? -14.405 -1.744 -3.874 1.00 91.00 203 HIS A CA 1
ATOM 1590 C C . HIS A 1 203 ? -13.640 -2.204 -2.631 1.00 91.00 203 HIS A C 1
ATOM 1592 O O . HIS A 1 203 ? -13.511 -3.397 -2.381 1.00 91.00 203 HIS A O 1
ATOM 1598 N N . LEU A 1 204 ? -13.242 -1.268 -1.764 1.00 92.38 204 LEU A N 1
ATOM 1599 C CA . LEU A 1 204 ? -12.572 -1.606 -0.506 1.00 92.38 204 LEU A CA 1
ATOM 1600 C C . LEU A 1 204 ? -13.432 -2.528 0.375 1.00 92.38 204 LEU A C 1
ATOM 1602 O O . LEU A 1 204 ? -12.915 -3.424 1.044 1.00 92.38 204 LEU A O 1
ATOM 1606 N N . TYR A 1 205 ? -14.750 -2.327 0.365 1.00 90.38 205 TYR A N 1
ATOM 1607 C CA . TYR A 1 205 ? -15.679 -3.212 1.055 1.00 90.38 205 TYR A CA 1
ATOM 1608 C C . TYR A 1 205 ? -15.878 -4.539 0.309 1.00 90.38 205 TYR A C 1
ATOM 1610 O O . TYR A 1 205 ? -15.676 -5.603 0.890 1.00 90.38 205 TYR A O 1
ATOM 1618 N N . GLY A 1 206 ? -16.262 -4.475 -0.967 1.00 90.62 206 GLY A N 1
ATOM 1619 C CA . GLY A 1 206 ? -16.641 -5.630 -1.782 1.00 90.62 206 GLY A CA 1
ATOM 1620 C C . GLY A 1 206 ? -15.505 -6.619 -2.027 1.00 90.62 206 GLY A C 1
ATOM 1621 O O . GLY A 1 206 ? -15.755 -7.821 -2.070 1.00 90.62 206 GLY A O 1
ATOM 1622 N N . ASP A 1 207 ? -14.267 -6.132 -2.103 1.00 93.19 207 ASP A N 1
ATOM 1623 C CA . ASP A 1 207 ? -13.092 -6.961 -2.376 1.00 93.19 207 ASP A CA 1
ATOM 1624 C C . ASP A 1 207 ? -12.461 -7.542 -1.100 1.00 93.19 207 ASP A C 1
ATOM 1626 O O . ASP A 1 207 ? -11.541 -8.348 -1.187 1.00 93.19 207 ASP A O 1
ATOM 1630 N N . GLY A 1 208 ? -12.956 -7.178 0.093 1.00 93.50 208 GLY A N 1
ATOM 1631 C CA . GLY A 1 208 ? -12.516 -7.762 1.368 1.00 93.50 208 GLY A CA 1
ATOM 1632 C C . GLY A 1 208 ? -11.358 -7.036 2.068 1.00 93.50 208 GLY A C 1
ATOM 1633 O O . GLY A 1 208 ? -10.723 -7.605 2.962 1.00 93.50 208 GLY A O 1
ATOM 1634 N N . HIS A 1 209 ? -11.074 -5.770 1.734 1.00 95.25 209 HIS A N 1
ATOM 1635 C CA . HIS A 1 209 ? -10.021 -5.009 2.427 1.00 95.25 209 HIS A CA 1
ATOM 1636 C C . HIS A 1 209 ? -10.342 -4.773 3.903 1.00 95.25 209 HIS A C 1
ATOM 1638 O O . HIS A 1 209 ? -9.430 -4.766 4.731 1.00 95.25 209 HIS A O 1
ATOM 1644 N N . ILE A 1 210 ? -11.623 -4.609 4.251 1.00 94.06 210 ILE A N 1
ATOM 1645 C CA . ILE A 1 210 ? -12.057 -4.441 5.645 1.00 94.06 210 ILE A CA 1
ATOM 1646 C C . ILE A 1 210 ? -11.768 -5.702 6.454 1.00 94.06 210 ILE A C 1
ATOM 1648 O O . ILE A 1 210 ? -11.218 -5.602 7.549 1.00 94.06 210 ILE A O 1
ATOM 1652 N N . ASP A 1 211 ? -12.038 -6.880 5.892 1.00 93.19 211 ASP A N 1
ATOM 1653 C CA . ASP A 1 211 ? -11.752 -8.157 6.547 1.00 93.19 211 ASP A CA 1
ATOM 1654 C C . ASP A 1 211 ? -10.239 -8.343 6.739 1.00 93.19 211 ASP A C 1
ATOM 1656 O O . ASP A 1 211 ? -9.781 -8.743 7.816 1.00 93.19 211 ASP A O 1
ATOM 1660 N N . ARG A 1 212 ? -9.433 -7.957 5.738 1.00 94.62 212 ARG A N 1
ATOM 1661 C CA . ARG A 1 212 ? -7.970 -7.937 5.866 1.00 94.62 212 ARG A CA 1
ATOM 1662 C C . ARG A 1 212 ? -7.511 -6.988 6.972 1.00 94.62 212 ARG A C 1
ATOM 1664 O O . ARG A 1 212 ? -6.724 -7.409 7.819 1.00 94.62 212 ARG A O 1
ATOM 1671 N N . CYS A 1 213 ? -8.016 -5.757 7.021 1.00 95.56 213 CYS A N 1
ATOM 1672 C CA . CYS A 1 213 ? -7.704 -4.799 8.086 1.00 95.56 213 CYS A CA 1
ATOM 1673 C C . CYS A 1 213 ? -8.103 -5.336 9.470 1.00 95.56 213 CYS A C 1
ATOM 1675 O O . CYS A 1 213 ? -7.310 -5.256 10.406 1.00 95.56 213 CYS A O 1
ATOM 1677 N N . SER A 1 214 ? -9.282 -5.952 9.601 1.00 93.38 214 SER A N 1
ATOM 1678 C CA . SER A 1 214 ? -9.731 -6.603 10.839 1.00 93.38 214 SER A CA 1
ATOM 1679 C C . SER A 1 214 ? -8.771 -7.710 11.278 1.00 93.38 214 SER A C 1
ATOM 1681 O O . SER A 1 214 ? -8.466 -7.848 12.463 1.00 93.38 214 SER A O 1
ATOM 1683 N N . SER A 1 215 ? -8.238 -8.477 10.324 1.00 92.25 215 SER A N 1
ATOM 1684 C CA . SER A 1 215 ? -7.257 -9.525 10.612 1.00 92.25 215 SER A CA 1
ATOM 1685 C C . SER A 1 215 ? -5.908 -8.974 11.100 1.00 92.25 215 SER A C 1
ATOM 1687 O O . SER A 1 215 ? -5.259 -9.597 11.943 1.00 92.25 215 SER A O 1
ATOM 1689 N N . ILE A 1 216 ? -5.517 -7.783 10.628 1.00 94.19 216 ILE A N 1
ATOM 1690 C CA . ILE A 1 216 ? -4.309 -7.085 11.081 1.00 94.19 216 ILE A CA 1
ATOM 1691 C C . ILE A 1 216 ? -4.495 -6.569 12.513 1.00 94.19 216 ILE A C 1
ATOM 1693 O O . ILE A 1 216 ? -3.577 -6.722 13.314 1.00 94.19 216 ILE A O 1
ATOM 1697 N N . VAL A 1 217 ? -5.680 -6.052 12.877 1.00 92.75 217 VAL A N 1
ATOM 1698 C CA . VAL A 1 217 ? -5.981 -5.593 14.252 1.00 92.75 217 VAL A CA 1
ATOM 1699 C C . VAL A 1 217 ? -5.668 -6.669 15.288 1.00 92.75 217 VAL A C 1
ATOM 1701 O O . VAL A 1 217 ? -5.021 -6.395 16.299 1.00 92.75 217 VAL A O 1
ATOM 1704 N N . ALA A 1 218 ? -6.096 -7.909 15.032 1.00 87.31 218 ALA A N 1
ATOM 1705 C CA . ALA A 1 218 ? -5.848 -9.018 15.947 1.00 87.31 218 ALA A CA 1
ATOM 1706 C C . ALA A 1 218 ? -4.346 -9.223 16.204 1.00 87.31 218 ALA A C 1
ATOM 1708 O O . ALA A 1 218 ? -3.951 -9.482 17.334 1.00 87.31 218 ALA A O 1
ATOM 1709 N N . LYS A 1 219 ? -3.509 -9.042 15.175 1.00 86.31 219 LYS A N 1
ATOM 1710 C CA . LYS A 1 219 ? -2.052 -9.188 15.271 1.00 86.31 219 LYS A CA 1
ATOM 1711 C C . LYS A 1 219 ? -1.369 -7.964 15.872 1.00 86.31 219 LYS A C 1
ATOM 1713 O O . LYS A 1 219 ? -0.464 -8.133 16.680 1.00 86.31 219 LYS A O 1
ATOM 1718 N N . SER A 1 220 ? -1.802 -6.750 15.533 1.00 81.94 220 SER A N 1
ATOM 1719 C CA . SER A 1 220 ? -1.209 -5.521 16.071 1.00 81.94 220 SER A CA 1
ATOM 1720 C C . SER A 1 220 ? -1.486 -5.349 17.566 1.00 81.94 220 SER A C 1
ATOM 1722 O O . SER A 1 220 ? -0.635 -4.847 18.294 1.00 81.94 220 SER A O 1
ATOM 1724 N N . CYS A 1 221 ? -2.652 -5.790 18.051 1.00 75.69 221 CYS A N 1
ATOM 1725 C CA . CYS A 1 221 ? -3.000 -5.702 19.470 1.00 75.69 221 CYS A CA 1
ATOM 1726 C C . CYS A 1 221 ? -2.241 -6.711 20.352 1.00 75.69 221 CYS A C 1
ATOM 1728 O O . CYS A 1 221 ? -2.003 -6.417 21.520 1.00 75.69 221 CYS A O 1
ATOM 1730 N N . ASP A 1 222 ? -1.795 -7.853 19.816 1.00 72.75 222 ASP A N 1
ATOM 1731 C CA . ASP A 1 222 ? -1.008 -8.836 20.582 1.00 72.75 222 ASP A CA 1
ATOM 1732 C C . ASP A 1 222 ? 0.376 -8.287 21.004 1.00 72.75 222 ASP A C 1
ATOM 1734 O O . ASP A 1 222 ? 0.976 -8.759 21.975 1.00 72.75 222 ASP A O 1
ATOM 1738 N N . PHE A 1 223 ? 0.874 -7.240 20.333 1.00 63.06 223 PHE A N 1
ATOM 1739 C CA . PHE A 1 223 ? 2.162 -6.606 20.639 1.00 63.06 223 PHE A CA 1
ATOM 1740 C C . PHE A 1 223 ? 2.161 -5.721 21.900 1.00 63.06 223 PHE A C 1
ATOM 1742 O O . PHE A 1 223 ? 3.241 -5.375 22.391 1.00 63.06 223 PHE A O 1
ATOM 1749 N N . ASP A 1 224 ? 0.995 -5.397 22.476 1.00 56.38 224 ASP A N 1
ATOM 1750 C CA . ASP A 1 224 ? 0.878 -4.493 23.638 1.00 56.38 224 ASP A CA 1
ATOM 1751 C C . ASP A 1 224 ? 1.589 -5.047 24.896 1.00 56.38 224 ASP A C 1
ATOM 1753 O O . ASP A 1 224 ? 2.046 -4.298 25.760 1.00 56.38 224 ASP A O 1
ATOM 1757 N N . VAL A 1 225 ? 1.787 -6.370 24.974 1.00 54.81 225 VAL A N 1
ATOM 1758 C CA . VAL A 1 225 ? 2.510 -7.021 26.083 1.00 54.81 225 VAL A CA 1
ATOM 1759 C C . VAL A 1 225 ? 4.024 -6.747 26.034 1.00 54.81 225 VAL A C 1
ATOM 1761 O O . VAL A 1 225 ? 4.687 -6.752 27.071 1.00 54.81 225 VAL A O 1
ATOM 1764 N N . TYR A 1 226 ? 4.587 -6.450 24.858 1.00 52.62 226 TYR A N 1
ATOM 1765 C CA . TYR A 1 226 ? 6.030 -6.231 24.682 1.00 52.62 226 TYR A CA 1
ATOM 1766 C C . TYR A 1 226 ? 6.464 -4.760 24.783 1.00 52.62 226 TYR A C 1
ATOM 1768 O O . TYR A 1 226 ? 7.633 -4.489 25.079 1.00 52.62 226 TYR A O 1
ATOM 1776 N N . LEU A 1 227 ? 5.542 -3.808 24.591 1.00 52.97 227 LEU A N 1
ATOM 1777 C CA . LEU A 1 227 ? 5.828 -2.365 24.618 1.00 52.97 227 LEU A CA 1
ATOM 1778 C C . LEU A 1 227 ? 6.215 -1.842 26.010 1.00 52.97 227 LEU A C 1
ATOM 1780 O O . LEU A 1 227 ? 6.914 -0.839 26.118 1.00 52.97 227 LEU A O 1
ATOM 1784 N N . TYR A 1 228 ? 5.825 -2.526 27.088 1.00 53.66 228 TYR A N 1
ATOM 1785 C CA . TYR A 1 228 ? 6.116 -2.052 28.445 1.00 53.66 228 TYR A CA 1
ATOM 1786 C C . TYR A 1 228 ? 7.584 -2.256 28.874 1.00 53.66 228 TYR A C 1
ATOM 1788 O O . TYR A 1 228 ? 8.032 -1.657 29.850 1.00 53.66 228 TYR A O 1
ATOM 1796 N N . LEU A 1 229 ? 8.348 -3.102 28.169 1.00 57.31 229 LEU A N 1
ATOM 1797 C CA . LEU A 1 229 ? 9.683 -3.548 28.604 1.00 57.31 229 LEU A CA 1
ATOM 1798 C C . LEU A 1 229 ? 10.852 -3.016 27.766 1.00 57.31 229 LEU A C 1
ATOM 1800 O O . LEU A 1 229 ? 12.004 -3.111 28.190 1.00 57.31 229 LEU A O 1
ATOM 1804 N N . ARG A 1 230 ? 10.597 -2.439 26.594 1.00 50.41 230 ARG A N 1
ATOM 1805 C CA . ARG A 1 230 ? 11.622 -1.792 25.767 1.00 50.41 230 ARG A CA 1
ATOM 1806 C C . ARG A 1 230 ? 11.059 -0.478 25.261 1.00 50.41 230 ARG A C 1
ATOM 1808 O O . ARG A 1 230 ? 9.876 -0.419 24.966 1.00 50.41 230 ARG A O 1
ATOM 1815 N N . SER A 1 231 ? 11.908 0.539 25.126 1.00 55.34 231 SER A N 1
ATOM 1816 C CA . SER A 1 231 ? 11.639 1.833 24.481 1.00 55.34 231 SER A CA 1
ATOM 1817 C C . SER A 1 231 ? 11.274 1.681 22.993 1.00 55.34 231 SER A C 1
ATO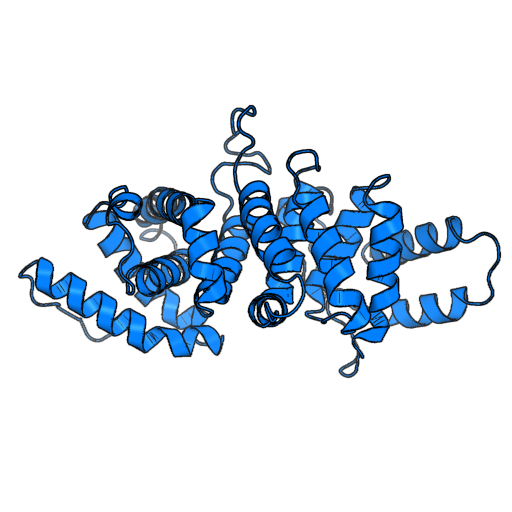M 1819 O O . SER A 1 231 ? 11.928 2.242 22.116 1.00 55.34 231 SER A O 1
ATOM 1821 N N . VAL A 1 232 ? 10.284 0.847 22.696 1.00 63.69 232 VAL A N 1
ATOM 1822 C CA . VAL A 1 232 ? 9.820 0.520 21.363 1.00 63.69 232 VAL A CA 1
ATOM 1823 C C . VAL A 1 232 ? 8.899 1.647 20.949 1.00 63.69 232 VAL A C 1
ATOM 1825 O O . VAL A 1 232 ? 7.903 1.969 21.593 1.00 63.69 232 VAL A O 1
ATOM 1828 N N . VAL A 1 233 ? 9.325 2.286 19.877 1.00 71.06 233 VAL A N 1
ATOM 1829 C CA . VAL A 1 233 ? 8.559 3.229 19.086 1.00 71.06 233 VAL A CA 1
ATOM 1830 C C . VAL A 1 233 ? 7.151 2.666 18.827 1.00 71.06 233 VAL A C 1
ATOM 1832 O O . VAL A 1 233 ? 7.058 1.566 18.287 1.00 71.06 233 VAL A O 1
ATOM 1835 N N . PRO A 1 234 ? 6.066 3.387 19.186 1.00 73.50 234 PRO A N 1
ATOM 1836 C CA . PRO A 1 234 ? 4.717 3.006 18.784 1.00 73.50 234 PRO A CA 1
ATOM 1837 C C . PRO A 1 234 ? 4.646 2.882 17.265 1.00 73.50 234 PRO A C 1
ATOM 1839 O O . PRO A 1 234 ? 5.046 3.809 16.553 1.00 73.50 234 PRO A O 1
ATOM 1842 N N . GLN A 1 235 ? 4.163 1.735 16.797 1.00 84.88 235 GLN A N 1
ATOM 1843 C CA . GLN A 1 235 ? 3.991 1.467 15.376 1.00 84.88 235 GLN A CA 1
ATOM 1844 C C . GLN A 1 235 ? 2.781 2.239 14.834 1.00 84.88 235 GLN A C 1
ATOM 1846 O O . GLN A 1 235 ? 1.773 2.323 15.533 1.00 84.88 235 GLN A O 1
ATOM 1851 N N . PRO A 1 236 ? 2.837 2.795 13.613 1.00 91.50 236 PRO A N 1
ATOM 1852 C CA . PRO A 1 236 ? 1.761 3.620 13.065 1.00 91.50 236 PRO A CA 1
ATOM 1853 C C . PRO A 1 236 ? 0.526 2.840 12.577 1.00 91.50 236 PRO A C 1
ATOM 1855 O O . PRO A 1 236 ? -0.512 3.459 12.338 1.00 91.50 236 PRO A O 1
ATOM 1858 N N . HIS A 1 237 ? 0.565 1.504 12.475 1.00 93.62 237 HIS A N 1
ATOM 1859 C CA . HIS A 1 237 ? -0.565 0.683 11.995 1.00 93.62 237 HIS A CA 1
ATOM 1860 C C . HIS A 1 237 ? -1.905 0.982 12.683 1.00 93.62 237 HIS A C 1
ATOM 1862 O O . HIS A 1 237 ? -2.895 1.155 11.969 1.00 93.62 237 HIS A O 1
ATOM 1868 N N . PRO A 1 238 ? -1.995 1.106 14.026 1.00 93.75 238 PRO A N 1
ATOM 1869 C CA . PRO A 1 238 ? -3.260 1.374 14.708 1.00 93.75 238 PRO A CA 1
ATOM 1870 C C . PRO A 1 238 ? -3.890 2.706 14.294 1.00 93.75 238 PRO A C 1
ATOM 1872 O O . PRO A 1 238 ? -5.115 2.813 14.252 1.00 93.75 238 PRO A O 1
ATOM 1875 N N . PHE A 1 239 ? -3.074 3.711 13.948 1.00 94.25 239 PHE A N 1
ATOM 1876 C CA . PHE A 1 239 ? -3.565 5.000 13.460 1.00 94.25 239 PHE A CA 1
ATOM 1877 C C . PHE A 1 239 ? -4.304 4.841 12.131 1.00 94.25 239 PHE A C 1
ATOM 1879 O O . PHE A 1 239 ? -5.451 5.276 12.005 1.00 94.25 239 PHE A O 1
ATOM 1886 N N . TYR A 1 240 ? -3.678 4.166 11.167 1.00 95.44 240 TYR A N 1
ATOM 1887 C CA . TYR A 1 240 ? -4.278 3.933 9.857 1.00 95.44 240 TYR A CA 1
ATOM 1888 C C . TYR A 1 240 ? -5.474 2.980 9.930 1.00 95.44 240 TYR A C 1
ATOM 1890 O O . TYR A 1 240 ? -6.499 3.259 9.313 1.00 95.44 240 TYR A O 1
ATOM 1898 N N . LEU A 1 241 ? -5.407 1.925 10.750 1.00 95.62 241 LEU A N 1
ATOM 1899 C CA . LEU A 1 241 ? -6.531 1.013 10.996 1.00 95.62 241 LEU A CA 1
ATOM 1900 C C . LEU A 1 241 ? -7.751 1.757 11.552 1.00 95.62 241 LEU A C 1
ATOM 1902 O O . LEU A 1 241 ? -8.838 1.665 10.982 1.00 95.62 241 LEU A O 1
ATOM 1906 N N . ALA A 1 242 ? -7.576 2.550 12.617 1.00 94.50 242 ALA A N 1
ATOM 1907 C CA . ALA A 1 242 ? -8.650 3.382 13.164 1.00 94.50 242 ALA A CA 1
ATOM 1908 C C . ALA A 1 242 ? -9.213 4.341 12.103 1.00 94.50 242 ALA A C 1
ATOM 1910 O O . ALA A 1 242 ? -10.428 4.515 11.997 1.00 94.50 242 ALA A O 1
ATOM 1911 N N . GLY A 1 243 ? -8.324 4.911 11.288 1.00 94.00 243 GLY A N 1
ATOM 1912 C CA . GLY A 1 243 ? -8.634 5.702 10.105 1.00 94.00 243 GLY A CA 1
ATOM 1913 C C . GLY A 1 243 ? -9.589 5.046 9.132 1.00 94.00 243 GLY A C 1
ATOM 1914 O O . GLY A 1 243 ? -10.658 5.588 8.835 1.00 94.00 243 GLY A O 1
ATOM 1915 N N . ILE A 1 244 ? -9.198 3.871 8.657 1.00 94.69 244 ILE A N 1
ATOM 1916 C CA . ILE A 1 244 ? -9.944 3.090 7.680 1.00 94.69 244 ILE A CA 1
ATOM 1917 C C . ILE A 1 244 ? -11.321 2.742 8.244 1.00 94.69 244 ILE A C 1
ATOM 1919 O O . ILE A 1 244 ? -12.330 3.006 7.590 1.00 94.69 244 ILE A O 1
ATOM 1923 N N . PHE A 1 245 ? -11.403 2.234 9.477 1.00 93.19 245 PHE A N 1
ATOM 1924 C CA . PHE A 1 245 ? -12.686 1.846 10.067 1.00 93.19 245 PHE A CA 1
ATOM 1925 C C . PHE A 1 245 ? -13.612 3.036 10.326 1.00 93.19 245 PHE A C 1
ATOM 1927 O O . PHE A 1 245 ? -14.798 2.973 10.009 1.00 93.19 245 PHE A O 1
ATOM 1934 N N . LEU A 1 246 ? -13.107 4.157 10.845 1.00 91.81 246 LEU A N 1
ATOM 1935 C CA . LEU A 1 246 ? -13.952 5.328 11.101 1.00 91.81 246 LEU A CA 1
ATOM 1936 C C . LEU A 1 246 ? -14.469 5.983 9.814 1.00 91.81 246 LEU A C 1
ATOM 1938 O O . LEU A 1 246 ? -15.589 6.491 9.800 1.00 91.81 246 LEU A O 1
ATOM 1942 N N . ARG A 1 247 ? -13.690 5.955 8.727 1.00 90.25 247 ARG A N 1
ATOM 1943 C CA . ARG A 1 247 ? -14.121 6.483 7.421 1.00 90.25 247 ARG A CA 1
ATOM 1944 C C . ARG A 1 247 ? -15.097 5.562 6.697 1.00 90.25 247 ARG A C 1
ATOM 1946 O O . ARG A 1 247 ? -15.951 6.051 5.968 1.00 90.25 247 ARG A O 1
ATOM 1953 N N . THR A 1 248 ? -14.992 4.254 6.906 1.00 87.00 248 THR A N 1
ATOM 1954 C CA . THR A 1 248 ? -15.848 3.260 6.237 1.00 87.00 248 THR A CA 1
ATOM 1955 C C . THR A 1 248 ? -17.149 2.987 6.993 1.00 87.00 248 THR A C 1
ATOM 1957 O O . THR A 1 248 ? -18.145 2.642 6.377 1.00 87.00 248 THR A O 1
ATOM 1960 N N . THR A 1 249 ? -17.204 3.219 8.307 1.00 78.75 249 THR A N 1
ATOM 1961 C CA . THR A 1 249 ? -18.424 3.022 9.123 1.00 78.75 249 THR A CA 1
ATOM 1962 C C . THR A 1 249 ? -19.459 4.137 9.029 1.00 78.75 249 THR A C 1
ATOM 1964 O O . THR A 1 249 ? -20.581 3.967 9.503 1.00 78.75 249 THR A O 1
ATOM 1967 N N . SER A 1 250 ? -19.102 5.294 8.470 1.00 66.44 250 SER A N 1
ATOM 1968 C CA . SER A 1 250 ? -19.960 6.483 8.510 1.00 66.44 250 SER A CA 1
ATOM 1969 C C . SER A 1 250 ? -21.146 6.443 7.534 1.00 66.44 250 SER A C 1
ATOM 1971 O O . SER A 1 250 ? -22.042 7.274 7.666 1.00 66.44 250 SER A O 1
ATOM 1973 N N . GLU A 1 251 ? -21.173 5.515 6.576 1.00 59.81 251 GLU A N 1
ATOM 1974 C CA . GLU A 1 251 ? -22.166 5.457 5.493 1.00 59.81 251 GLU A CA 1
ATOM 1975 C C . GLU A 1 251 ? -22.768 4.054 5.395 1.00 59.81 251 GLU A C 1
ATOM 1977 O O . GLU A 1 251 ? -22.225 3.229 4.684 1.00 59.81 251 GLU A O 1
ATOM 1982 N N . GLU A 1 252 ? -23.849 3.763 6.130 1.00 52.38 252 GLU A N 1
ATOM 1983 C CA . GLU A 1 252 ? -24.734 2.586 5.936 1.00 52.38 252 GLU A CA 1
ATOM 1984 C C . GLU A 1 252 ? -24.059 1.221 5.641 1.00 52.38 252 GLU A C 1
ATOM 1986 O O . GLU A 1 252 ? -24.667 0.323 5.058 1.00 52.38 252 GLU A O 1
ATOM 1991 N N . VAL A 1 253 ? -22.808 1.018 6.064 1.00 52.19 253 VAL A N 1
ATOM 1992 C CA . VAL A 1 253 ? -22.082 -0.225 5.808 1.00 52.19 253 VAL A CA 1
ATOM 1993 C C . VAL A 1 253 ? -22.600 -1.301 6.750 1.00 52.19 253 VAL A C 1
ATOM 1995 O O . VAL A 1 253 ? -22.763 -1.082 7.955 1.00 52.19 253 VAL A O 1
ATOM 1998 N N . SER A 1 254 ? -22.867 -2.480 6.185 1.00 53.16 254 SER A N 1
ATOM 1999 C CA . SER A 1 254 ? -23.375 -3.622 6.934 1.00 53.16 254 SER A CA 1
ATOM 2000 C C . SER A 1 254 ? -22.456 -3.930 8.123 1.00 53.16 254 SER A C 1
ATOM 2002 O O . SER A 1 254 ? -21.239 -4.053 7.989 1.00 53.16 254 SER A O 1
ATOM 2004 N N . VAL A 1 255 ? -23.063 -4.078 9.301 1.00 56.16 255 VAL A N 1
ATOM 2005 C CA . VAL A 1 255 ? -22.420 -4.323 10.608 1.00 56.16 255 VAL A CA 1
ATOM 2006 C C . VAL A 1 255 ? -21.533 -5.589 10.619 1.00 56.16 255 VAL A C 1
ATOM 2008 O O . VAL A 1 255 ? -20.765 -5.821 11.550 1.00 56.16 255 VAL A O 1
ATOM 2011 N N . THR A 1 256 ? -21.603 -6.409 9.571 1.00 60.66 256 THR A N 1
ATOM 2012 C CA . THR A 1 256 ? -21.016 -7.746 9.496 1.00 60.66 256 THR A CA 1
ATOM 2013 C C . THR A 1 256 ? -19.483 -7.765 9.480 1.00 60.66 256 THR A C 1
ATOM 2015 O O . THR A 1 256 ? -18.908 -8.519 10.259 1.00 60.66 256 THR A O 1
ATOM 2018 N N . SER A 1 257 ? -18.792 -6.927 8.697 1.00 64.19 257 SER A N 1
ATOM 2019 C CA . SER A 1 257 ? -17.315 -7.014 8.570 1.00 64.19 257 SER A CA 1
ATOM 2020 C C . SER A 1 257 ? -16.542 -6.531 9.803 1.00 64.19 257 SER A C 1
ATOM 2022 O O . SER A 1 257 ? -15.397 -6.914 10.023 1.00 64.19 257 SER A O 1
ATOM 2024 N N . LEU A 1 258 ? -17.171 -5.717 10.656 1.00 74.50 258 LEU A N 1
ATOM 2025 C CA . LEU A 1 258 ? -16.580 -5.286 11.928 1.00 74.50 258 LEU A CA 1
ATOM 2026 C C . LEU A 1 258 ? -16.902 -6.220 13.089 1.00 74.50 258 LEU A C 1
ATOM 2028 O O . LEU A 1 258 ? -16.312 -6.083 14.157 1.00 74.50 258 LEU A O 1
ATOM 2032 N N . SER A 1 259 ? -17.801 -7.187 12.889 1.00 80.50 259 SER A N 1
ATOM 2033 C CA . SER A 1 259 ? -18.173 -8.145 13.934 1.00 80.50 259 SER A CA 1
ATOM 2034 C C . SER A 1 259 ? -17.004 -9.028 14.384 1.00 80.50 259 SER A C 1
ATOM 2036 O O . SER A 1 259 ? -17.031 -9.558 15.493 1.00 80.50 259 SER A O 1
ATOM 2038 N N . SER A 1 260 ? -15.956 -9.150 13.562 1.00 86.19 260 SER A N 1
ATOM 2039 C CA . SER A 1 260 ? -14.728 -9.863 13.915 1.00 86.19 260 SER A CA 1
ATOM 2040 C C . SER A 1 260 ? -13.841 -9.105 14.907 1.00 86.19 260 SER A C 1
ATOM 2042 O O . SER A 1 260 ? -12.973 -9.720 15.521 1.00 86.19 260 SER A O 1
ATOM 2044 N N . ILE A 1 261 ? -14.019 -7.786 15.059 1.00 89.56 261 ILE A N 1
ATOM 2045 C CA . ILE A 1 261 ? -13.241 -6.971 15.995 1.00 89.56 261 ILE A CA 1
ATOM 2046 C C . ILE A 1 261 ? -14.000 -6.904 17.317 1.00 89.56 261 ILE A C 1
ATOM 2048 O O . ILE A 1 261 ? -15.088 -6.338 17.413 1.00 89.56 261 ILE A O 1
ATOM 2052 N N . THR A 1 262 ? -13.407 -7.460 18.369 1.00 90.88 262 THR A N 1
ATOM 2053 C CA . THR A 1 262 ? -13.981 -7.345 19.713 1.00 90.88 262 THR A CA 1
ATOM 2054 C C . THR A 1 262 ? -13.955 -5.893 20.197 1.00 90.88 262 THR A C 1
ATOM 2056 O O . THR A 1 262 ? -13.067 -5.114 19.850 1.00 90.88 262 THR A O 1
ATOM 2059 N N . GLU A 1 263 ? -14.881 -5.526 21.086 1.00 88.12 263 GLU A N 1
ATOM 2060 C CA . GLU A 1 263 ? -14.906 -4.188 21.698 1.00 88.12 263 GLU A CA 1
ATOM 2061 C C . GLU A 1 263 ? -13.572 -3.830 22.386 1.00 88.12 263 GLU A C 1
ATOM 2063 O O . GLU A 1 263 ? -13.167 -2.666 22.424 1.00 88.12 263 GLU A O 1
ATOM 2068 N N . GLN A 1 264 ? -12.874 -4.834 22.926 1.00 89.56 264 GLN A N 1
ATOM 2069 C CA . GLN A 1 264 ? -11.566 -4.655 23.546 1.00 89.56 264 GLN A CA 1
ATOM 2070 C C . GLN A 1 264 ? -10.482 -4.350 22.504 1.00 89.56 264 GLN A C 1
ATOM 2072 O O . GLN A 1 264 ? -9.794 -3.344 22.650 1.00 89.56 264 GLN A O 1
ATOM 2077 N N . GLN A 1 265 ? -10.386 -5.141 21.430 1.00 91.81 265 GLN A N 1
ATOM 2078 C CA . GLN A 1 265 ? -9.445 -4.890 20.328 1.00 91.81 265 GLN A CA 1
ATOM 2079 C C . GLN A 1 265 ? -9.668 -3.520 19.688 1.00 91.81 265 GLN A C 1
ATOM 2081 O O . GLN A 1 265 ? -8.714 -2.793 19.417 1.00 91.81 265 GLN A O 1
ATOM 2086 N N . TRP A 1 266 ? -10.930 -3.133 19.490 1.00 91.44 266 TRP A N 1
ATOM 2087 C CA . TRP A 1 266 ? -11.257 -1.814 18.964 1.00 91.44 266 TRP A CA 1
ATOM 2088 C C . TRP A 1 266 ? -10.792 -0.697 19.903 1.00 91.44 266 TRP A C 1
ATOM 2090 O O . TRP A 1 266 ? -10.177 0.279 19.475 1.00 91.44 266 TRP A O 1
ATOM 2100 N N . TRP A 1 267 ? -11.032 -0.853 21.205 1.00 89.75 267 TRP A N 1
ATOM 2101 C CA . TRP A 1 267 ? -10.588 0.116 22.201 1.00 89.75 267 TRP A CA 1
ATOM 2102 C C . TRP A 1 267 ? -9.062 0.239 22.273 1.00 89.75 267 TRP A C 1
ATOM 2104 O O . TRP A 1 267 ? -8.542 1.354 22.359 1.00 89.75 267 TRP A O 1
ATOM 2114 N N . ASP A 1 268 ? -8.345 -0.881 22.221 1.00 90.38 268 ASP A N 1
ATOM 2115 C CA . ASP A 1 268 ? -6.884 -0.883 22.231 1.00 90.38 268 ASP A CA 1
ATOM 2116 C C . ASP A 1 268 ? -6.328 -0.265 20.942 1.00 90.38 268 ASP A C 1
ATOM 2118 O O . ASP A 1 268 ? -5.446 0.590 21.016 1.00 90.38 268 ASP A O 1
ATOM 2122 N N . THR A 1 269 ? -6.938 -0.552 19.786 1.00 92.62 269 THR A N 1
ATOM 2123 C CA . THR A 1 269 ? -6.621 0.113 18.510 1.00 92.62 269 THR A CA 1
ATOM 2124 C C . THR A 1 269 ? -6.786 1.629 18.618 1.00 92.62 269 THR A C 1
ATOM 2126 O O . THR A 1 269 ? -5.869 2.372 18.281 1.00 92.62 269 THR A O 1
ATOM 2129 N N . MET A 1 270 ? -7.912 2.113 19.152 1.00 92.75 270 MET A N 1
ATOM 2130 C CA . MET A 1 270 ? -8.160 3.550 19.331 1.00 92.75 270 MET A CA 1
ATOM 2131 C C . MET A 1 270 ? -7.155 4.202 20.289 1.00 92.75 270 MET A C 1
ATOM 2133 O O . MET A 1 270 ? -6.685 5.312 20.035 1.00 92.75 270 MET A O 1
ATOM 2137 N N . ARG A 1 271 ? -6.788 3.524 21.384 1.00 90.75 271 ARG A N 1
ATOM 2138 C CA . ARG A 1 271 ? -5.761 4.015 22.315 1.00 90.75 271 ARG A CA 1
ATOM 2139 C C . ARG A 1 271 ? -4.399 4.111 21.622 1.00 90.75 271 ARG A C 1
ATOM 2141 O O . ARG A 1 271 ? -3.735 5.141 21.725 1.00 90.75 271 ARG A O 1
ATOM 2148 N N . GLN A 1 272 ? -3.991 3.067 20.906 1.00 90.69 272 GLN A N 1
ATOM 2149 C CA . GLN A 1 272 ? -2.715 3.037 20.193 1.00 90.69 272 GLN A CA 1
ATOM 2150 C C . GLN A 1 272 ? -2.684 4.023 19.015 1.00 90.69 272 GLN A C 1
ATOM 2152 O O . GLN A 1 272 ? -1.643 4.620 18.751 1.00 90.69 272 GLN A O 1
ATOM 2157 N N . ALA A 1 273 ? -3.820 4.276 18.359 1.00 92.56 273 ALA A N 1
ATOM 2158 C CA . ALA A 1 273 ? -3.951 5.306 17.332 1.00 92.56 273 ALA A CA 1
ATOM 2159 C C . ALA A 1 273 ? -3.620 6.696 17.893 1.00 92.56 273 ALA A C 1
ATOM 2161 O O . ALA A 1 273 ? -2.830 7.423 17.297 1.00 92.56 273 ALA A O 1
ATOM 2162 N N . TRP A 1 274 ? -4.135 7.043 19.079 1.00 92.38 274 TRP A N 1
ATOM 2163 C CA . TRP A 1 274 ? -3.767 8.286 19.770 1.00 92.38 274 TRP A CA 1
ATOM 2164 C C . TRP A 1 274 ? -2.284 8.352 20.121 1.00 92.38 274 TRP A C 1
ATOM 2166 O O . TRP A 1 274 ? -1.656 9.393 19.938 1.00 92.38 274 TRP A O 1
ATOM 2176 N N . HIS A 1 275 ? -1.712 7.241 20.588 1.00 88.94 275 HIS A N 1
ATOM 2177 C CA . HIS A 1 275 ? -0.275 7.162 20.831 1.00 88.94 275 HIS A CA 1
ATOM 2178 C C . HIS A 1 275 ? 0.548 7.268 19.550 1.00 88.94 275 HIS A C 1
ATOM 2180 O O . HIS A 1 275 ? 1.681 7.707 19.620 1.00 88.94 275 HIS A O 1
ATOM 2186 N N . SER A 1 276 ? 0.014 6.902 18.393 1.00 89.38 276 SER A N 1
ATOM 2187 C CA . SER A 1 276 ? 0.750 6.947 17.125 1.00 89.38 276 SER A CA 1
ATOM 2188 C C . SER A 1 276 ? 0.557 8.271 16.384 1.00 89.38 276 SER A C 1
ATOM 2190 O O . SER A 1 276 ? 1.413 8.662 15.594 1.00 89.38 276 SER A O 1
ATOM 2192 N N . ALA A 1 277 ? -0.517 9.006 16.694 1.00 89.12 277 ALA A N 1
ATOM 2193 C CA . ALA A 1 277 ? -0.869 10.270 16.054 1.00 89.12 277 ALA A CA 1
ATOM 2194 C C . ALA A 1 277 ? 0.261 11.310 16.101 1.00 89.12 277 ALA A C 1
ATOM 2196 O O . ALA A 1 277 ? 0.449 12.042 15.138 1.00 89.12 277 ALA A O 1
ATOM 2197 N N . TYR A 1 278 ? 1.057 11.361 17.179 1.00 82.69 278 TYR A N 1
ATOM 2198 C CA . TYR A 1 278 ? 2.171 12.316 17.264 1.00 82.69 278 TYR A CA 1
ATOM 2199 C C . TYR A 1 278 ? 3.279 12.053 16.234 1.00 82.69 278 TYR A C 1
ATOM 2201 O O . TYR A 1 278 ? 4.046 12.962 15.944 1.00 82.69 278 TYR A O 1
ATOM 2209 N N . ARG A 1 279 ? 3.391 10.826 15.705 1.00 78.88 279 ARG A N 1
ATOM 2210 C CA . ARG A 1 279 ? 4.380 10.466 14.674 1.00 78.88 279 ARG A CA 1
ATOM 2211 C C . ARG A 1 279 ? 3.857 10.676 13.270 1.00 78.88 279 ARG A C 1
ATOM 2213 O O . ARG A 1 279 ? 4.634 10.939 12.364 1.00 78.88 279 ARG A O 1
ATOM 2220 N N . THR A 1 280 ? 2.552 10.524 13.092 1.00 81.31 280 THR A N 1
ATOM 2221 C CA . THR A 1 280 ? 1.921 10.666 11.783 1.00 81.31 280 THR A CA 1
ATOM 2222 C C . THR A 1 280 ? 1.558 12.118 11.480 1.00 81.31 280 THR A C 1
ATOM 2224 O O . THR A 1 280 ? 1.319 12.443 10.325 1.00 81.31 280 THR A O 1
ATOM 2227 N N . ILE A 1 281 ? 1.559 13.014 12.476 1.00 80.62 281 ILE A N 1
ATOM 2228 C CA . ILE A 1 281 ? 1.112 14.409 12.325 1.00 80.62 281 ILE A CA 1
ATOM 2229 C C . ILE A 1 281 ? 1.950 15.250 11.350 1.00 80.62 281 ILE A C 1
ATOM 2231 O O . ILE A 1 281 ? 1.430 16.216 10.798 1.00 80.62 281 ILE A O 1
ATOM 2235 N N . ASP A 1 282 ? 3.206 14.873 11.096 1.00 78.19 282 ASP A N 1
ATOM 2236 C CA . ASP A 1 282 ? 4.049 15.546 10.097 1.00 78.19 282 ASP A CA 1
ATOM 2237 C C . ASP A 1 282 ? 3.566 15.279 8.658 1.00 78.19 282 ASP A C 1
ATOM 2239 O O . ASP A 1 282 ? 3.909 16.011 7.730 1.00 78.19 282 ASP A O 1
ATOM 2243 N N . ASN A 1 283 ? 2.721 14.262 8.466 1.00 77.19 283 ASN A N 1
ATOM 2244 C CA . ASN A 1 283 ? 2.006 14.020 7.223 1.00 77.19 283 ASN A CA 1
ATOM 2245 C C . ASN A 1 283 ? 0.680 14.803 7.236 1.00 77.19 283 ASN A C 1
ATOM 2247 O O . ASN A 1 283 ? -0.228 14.521 8.023 1.00 77.19 283 ASN A O 1
ATOM 2251 N N . THR A 1 284 ? 0.544 15.775 6.331 1.00 75.06 284 THR A N 1
ATOM 2252 C CA . THR A 1 284 ? -0.633 16.657 6.214 1.00 75.06 284 THR A CA 1
ATOM 2253 C C . THR A 1 284 ? -1.952 15.885 6.127 1.00 75.06 284 THR A C 1
ATOM 2255 O O . THR A 1 284 ? -2.945 16.285 6.737 1.00 75.06 284 THR A O 1
ATOM 2258 N N . HIS A 1 285 ? -1.962 14.730 5.458 1.00 73.75 285 HIS A N 1
ATOM 2259 C CA . HIS A 1 285 ? -3.150 13.886 5.316 1.00 73.75 285 HIS A CA 1
ATOM 2260 C C . HIS A 1 285 ? -3.594 13.233 6.634 1.00 73.75 285 HIS A C 1
ATOM 2262 O O . HIS A 1 285 ? -4.774 12.920 6.818 1.00 73.75 285 HIS A O 1
ATOM 2268 N N . CYS A 1 286 ? -2.669 13.043 7.575 1.00 83.00 286 CYS A N 1
ATOM 2269 C CA . CYS A 1 286 ? -2.964 12.501 8.898 1.00 83.00 286 CYS A CA 1
ATOM 2270 C C . CYS A 1 286 ? -3.584 13.561 9.818 1.00 83.00 286 CYS A C 1
ATOM 2272 O O . CYS A 1 286 ? -4.437 13.234 10.646 1.00 83.00 286 CYS A O 1
ATOM 2274 N N . VAL A 1 287 ? -3.233 14.838 9.634 1.00 85.88 287 VAL A N 1
ATOM 2275 C CA . VAL A 1 287 ? -3.810 15.960 10.393 1.00 85.88 287 VAL A CA 1
ATOM 2276 C C . VAL A 1 287 ? -5.313 16.081 10.140 1.00 85.88 287 VAL A C 1
ATOM 2278 O O . VAL A 1 287 ? -6.093 16.218 11.083 1.00 85.88 287 VAL A O 1
ATOM 2281 N N . GLU A 1 288 ? -5.738 15.958 8.880 1.00 86.62 288 GLU A N 1
ATOM 2282 C CA . GLU A 1 288 ? -7.154 16.025 8.485 1.00 86.62 288 GLU A CA 1
ATOM 2283 C C . GLU A 1 288 ? -8.014 14.926 9.127 1.00 86.62 288 GLU A C 1
ATOM 2285 O O . GLU A 1 288 ? -9.231 15.065 9.244 1.00 86.62 288 GLU A O 1
ATOM 2290 N N . PHE A 1 289 ? -7.400 13.823 9.560 1.00 89.00 289 PHE A N 1
ATOM 2291 C CA . PHE A 1 289 ? -8.100 12.716 10.202 1.00 89.00 289 PHE A CA 1
ATOM 2292 C C . PHE A 1 289 ? -8.324 12.913 11.709 1.00 89.00 289 PHE A C 1
ATOM 2294 O O . PHE A 1 289 ? -9.231 12.298 12.273 1.00 89.00 289 PHE A O 1
ATOM 2301 N N . LEU A 1 290 ? -7.579 13.804 12.371 1.00 91.19 290 LEU A N 1
ATOM 2302 C CA . LEU A 1 290 ? -7.690 14.007 13.821 1.00 91.19 290 LEU A CA 1
ATOM 2303 C C . LEU A 1 290 ? -9.122 14.314 14.302 1.00 91.19 290 LEU A C 1
ATOM 2305 O O . LEU A 1 290 ? -9.536 13.712 15.295 1.00 91.19 290 LEU A O 1
ATOM 2309 N N . PRO A 1 291 ? -9.930 15.161 13.629 1.00 91.81 291 PRO A N 1
ATOM 2310 C CA . PRO A 1 291 ? -11.317 15.386 14.037 1.00 91.81 291 PRO A CA 1
ATOM 2311 C C . PRO A 1 291 ? -12.162 14.107 14.002 1.00 91.81 291 PRO A C 1
ATOM 2313 O O . PRO A 1 291 ? -12.942 13.852 14.919 1.00 91.81 291 PRO A O 1
ATOM 2316 N N . VAL A 1 292 ? -11.968 13.264 12.984 1.00 91.00 292 VAL A N 1
ATOM 2317 C CA . VAL A 1 292 ? -12.676 11.983 12.851 1.00 91.00 292 VAL A CA 1
ATOM 2318 C C . VAL A 1 292 ? -12.266 11.033 13.977 1.00 91.00 292 VAL A C 1
ATOM 2320 O O . VAL A 1 292 ? -13.129 10.407 14.594 1.00 91.00 292 VAL A O 1
ATOM 2323 N N . LEU A 1 293 ? -10.972 10.980 14.313 1.00 92.31 293 LEU A N 1
ATOM 2324 C CA . LEU A 1 293 ? -10.462 10.188 15.434 1.00 92.31 293 LEU A CA 1
ATOM 2325 C C . LEU A 1 293 ? -11.049 10.648 16.781 1.00 92.31 293 LEU A C 1
ATOM 2327 O O . LEU A 1 293 ? -11.441 9.813 17.605 1.00 92.31 293 LEU A O 1
ATOM 2331 N N . VAL A 1 294 ? -11.172 11.963 17.003 1.00 93.19 294 VAL A N 1
ATOM 2332 C CA . VAL A 1 294 ? -11.831 12.543 18.190 1.00 93.19 294 VAL A CA 1
ATOM 2333 C C . VAL A 1 294 ? -13.283 12.088 18.289 1.00 93.19 294 VAL A C 1
ATOM 2335 O O . VAL A 1 294 ? -13.692 11.579 19.336 1.00 93.19 294 VAL A O 1
ATOM 2338 N N . GLU A 1 295 ? -14.061 12.237 17.218 1.00 90.38 295 GLU A N 1
ATOM 2339 C CA . GLU A 1 295 ? -15.476 11.854 17.219 1.00 90.38 295 GLU A CA 1
ATOM 2340 C C . GLU A 1 295 ? -15.667 10.342 17.392 1.00 90.38 295 GLU A C 1
ATOM 2342 O O . GLU A 1 295 ? -16.511 9.909 18.184 1.00 90.38 295 GLU A O 1
ATOM 2347 N N . GLY A 1 296 ? -14.828 9.528 16.748 1.00 87.81 296 GLY A N 1
ATOM 2348 C CA . GLY A 1 296 ? -14.792 8.081 16.957 1.00 87.81 296 GLY A CA 1
ATOM 2349 C C . GLY A 1 296 ? -14.532 7.712 18.420 1.00 87.81 296 GLY A C 1
ATOM 2350 O O . GLY A 1 296 ? -15.263 6.915 19.012 1.00 87.81 296 GLY A O 1
ATOM 2351 N N . THR A 1 297 ? -13.551 8.361 19.050 1.00 90.31 297 THR A N 1
ATOM 2352 C CA . THR A 1 297 ? -13.191 8.126 20.460 1.00 90.31 297 THR A CA 1
ATOM 2353 C C . THR A 1 297 ? -14.323 8.503 21.416 1.00 90.31 297 THR A C 1
ATOM 2355 O O . THR A 1 297 ? -14.598 7.780 22.383 1.00 90.31 297 THR A O 1
ATOM 2358 N N . LYS A 1 298 ? -15.017 9.618 21.147 1.00 88.25 298 LYS A N 1
ATOM 2359 C CA . LYS A 1 298 ? -16.192 10.038 21.922 1.00 88.25 298 LYS A CA 1
ATOM 2360 C C . LYS A 1 298 ? -17.283 8.973 21.864 1.00 88.25 298 LYS A C 1
ATOM 2362 O O . LYS A 1 298 ? -17.734 8.529 22.918 1.00 88.25 298 LYS A O 1
ATOM 2367 N N . LYS A 1 299 ? -17.653 8.511 20.662 1.00 83.81 299 LYS A N 1
ATOM 2368 C CA . LYS A 1 299 ? -18.674 7.463 20.468 1.00 83.81 299 LYS A CA 1
ATOM 2369 C C . LYS A 1 299 ? -18.344 6.188 21.256 1.00 83.81 299 LYS A C 1
ATOM 2371 O O . LYS A 1 299 ? -19.207 5.682 21.971 1.00 83.81 299 LYS A O 1
ATOM 2376 N N . CYS A 1 300 ? -17.085 5.746 21.225 1.00 79.06 300 CYS A N 1
ATOM 2377 C CA . CYS A 1 300 ? -16.624 4.578 21.988 1.00 79.06 300 CYS A CA 1
ATOM 2378 C C . CYS A 1 300 ? -16.739 4.773 23.509 1.00 79.06 300 CYS A C 1
ATOM 2380 O O . CYS A 1 300 ? -17.068 3.846 24.247 1.00 79.06 300 CYS A O 1
ATOM 2382 N N . SER A 1 301 ? -16.480 5.990 23.993 1.00 77.94 301 SER A N 1
ATOM 2383 C CA . SER A 1 301 ? -16.537 6.306 25.425 1.00 77.94 301 SER A CA 1
ATOM 2384 C C . SER A 1 301 ? -17.971 6.295 25.968 1.00 77.94 301 SER A C 1
ATOM 2386 O O . SER A 1 301 ? -18.198 5.873 27.103 1.00 77.94 301 SER A O 1
ATOM 2388 N N . TYR A 1 302 ? -18.951 6.722 25.164 1.00 72.38 302 TYR A N 1
ATOM 2389 C CA . TYR A 1 302 ? -20.360 6.736 25.570 1.00 72.38 302 TYR A CA 1
ATOM 2390 C C . TYR A 1 302 ? -20.968 5.335 25.680 1.00 72.38 302 TYR A C 1
ATOM 2392 O O . TYR A 1 302 ? -21.744 5.091 26.602 1.00 72.38 302 TYR A O 1
ATOM 2400 N N . GLN A 1 303 ? -20.577 4.400 24.809 1.00 64.31 303 GLN A N 1
ATOM 2401 C CA . GLN A 1 303 ? -21.089 3.023 24.838 1.00 64.31 303 GLN A CA 1
ATOM 2402 C C . GLN A 1 303 ? -20.708 2.267 26.121 1.00 64.31 303 GLN A C 1
ATOM 2404 O O . GLN A 1 303 ? -21.484 1.447 26.602 1.00 64.31 303 GLN A O 1
ATOM 2409 N N . LYS A 1 304 ? -19.569 2.596 26.747 1.00 58.25 304 LYS A N 1
ATOM 2410 C CA . LYS A 1 304 ? -19.099 1.916 27.968 1.00 58.25 304 LYS A CA 1
ATOM 2411 C C . LYS A 1 304 ? -19.704 2.434 29.276 1.00 58.25 304 LYS A C 1
ATOM 2413 O O . LYS A 1 304 ? -19.379 1.894 30.332 1.00 58.25 304 LYS A O 1
ATOM 2418 N N . GLY A 1 305 ? -20.473 3.531 29.274 1.00 56.41 305 GLY A N 1
ATOM 2419 C CA . GLY A 1 305 ? -20.889 4.210 30.516 1.00 56.41 305 GLY A CA 1
ATOM 2420 C C . GLY A 1 305 ? -19.714 4.656 31.415 1.00 56.41 305 GLY A C 1
ATOM 2421 O O . GLY A 1 305 ? -19.914 5.098 32.547 1.00 56.41 305 GLY A O 1
ATOM 2422 N N . ARG A 1 306 ? -18.470 4.550 30.928 1.00 53.31 306 ARG A N 1
ATOM 2423 C CA . ARG A 1 306 ? -17.241 4.927 31.626 1.00 53.31 306 ARG A CA 1
ATOM 2424 C C . ARG A 1 306 ? -16.862 6.327 31.166 1.00 53.31 306 ARG A C 1
ATOM 2426 O O . ARG A 1 306 ? -16.501 6.524 30.012 1.00 53.31 306 ARG A O 1
ATOM 2433 N N . LYS A 1 307 ? -16.914 7.306 32.074 1.00 47.28 307 LYS A N 1
ATOM 2434 C CA . LYS A 1 307 ? -16.380 8.650 31.802 1.00 47.28 307 LYS A CA 1
ATOM 2435 C C . LYS A 1 307 ? -14.904 8.531 31.383 1.00 47.28 307 LYS A C 1
ATOM 2437 O O . LYS A 1 307 ? -14.129 7.948 32.149 1.00 47.28 307 LYS A O 1
ATOM 2442 N N . PRO A 1 308 ? -14.496 9.073 30.221 1.00 49.25 308 PRO A N 1
ATOM 2443 C CA . PRO A 1 308 ? -13.107 9.021 29.794 1.00 49.25 308 PRO A CA 1
ATOM 2444 C C . PRO A 1 308 ? -12.248 9.828 30.772 1.00 49.25 308 PRO A C 1
ATOM 2446 O O . PRO A 1 308 ? -12.441 11.031 30.949 1.00 49.25 308 PRO A O 1
ATOM 2449 N N . ARG A 1 309 ? -11.304 9.159 31.443 1.00 44.00 309 ARG A N 1
ATOM 2450 C CA . ARG A 1 309 ? -10.237 9.824 32.198 1.00 44.00 309 ARG A CA 1
ATOM 2451 C C . ARG A 1 309 ? -9.084 10.078 31.235 1.00 44.00 309 ARG A C 1
ATOM 2453 O O . ARG A 1 309 ? -8.185 9.254 31.129 1.00 44.00 309 ARG A O 1
ATOM 2460 N N . PHE A 1 310 ? -9.120 11.201 30.526 1.00 45.69 310 PHE A N 1
ATOM 2461 C CA . PHE A 1 310 ? -7.910 11.722 29.897 1.00 45.69 310 PHE A CA 1
ATOM 2462 C C . PHE A 1 310 ? -7.037 12.311 31.006 1.00 45.69 310 PHE A C 1
ATOM 2464 O O . PHE A 1 310 ? -7.306 13.397 31.518 1.00 45.69 310 PHE A O 1
ATOM 2471 N N . THR A 1 311 ? -6.024 11.566 31.438 1.00 38.19 311 THR A N 1
ATOM 2472 C CA . THR A 1 311 ? -4.898 12.154 32.166 1.00 38.19 311 THR A CA 1
ATOM 2473 C C . THR A 1 311 ? -4.188 13.096 31.204 1.00 38.19 311 THR A C 1
ATOM 2475 O O . THR A 1 311 ? -3.787 12.665 30.125 1.00 38.19 311 THR A O 1
ATOM 2478 N N . ARG A 1 312 ? -4.090 14.385 31.561 1.00 31.30 312 ARG A N 1
ATOM 2479 C CA . ARG A 1 312 ? -3.246 15.342 30.831 1.00 31.30 312 ARG A CA 1
ATOM 2480 C C . ARG A 1 312 ? -1.835 14.753 30.740 1.00 31.30 312 ARG A C 1
ATOM 2482 O O . ARG A 1 312 ? -1.266 14.436 31.784 1.00 31.30 312 ARG A O 1
ATOM 2489 N N . VAL A 1 313 ? -1.358 14.569 29.512 1.00 35.66 313 VAL A N 1
ATOM 2490 C CA . VAL A 1 313 ? 0.048 14.299 29.180 1.00 35.66 313 VAL A CA 1
ATOM 2491 C C . VAL A 1 313 ? 0.783 15.629 29.155 1.00 35.66 313 VAL A C 1
ATOM 2493 O O . VAL A 1 313 ? 0.173 16.603 28.652 1.00 35.66 313 VAL A O 1
#

Secondary structure (DSSP, 8-state):
--SHHHHHHHHHHHHHHS-S-TTHHHHHHHHTTEEE----S--TTSTTHHHH--EEES-S---GGGGHHHHHHHHHHTTT-HHHHHHHHHHHHHHTPPPPHHHHHHHHHHHHHHHSTTS-HHHHHHHHHHHHHTHHHHHT--STTTHHHHHHHHHHHHHHHHSPPTTS---TTSTT-S--HHHHHHHHHHHHHHTTSGGGHHHHHHTTHHHHHHHHHHHHHHGGGTTTTS-----SHHHHHHHHHHHHTTS---TTTTTTS-HHHHHHHHHHHHHHHHHHTTSHHHHTTHHHHHHHHHHHHHHTT--------

Sequence (313 aa):
MWNLGMCWKIYLRAKSSEHNDRDSSALFSKMQRFSIADILTKTLADPSSLWNLQISWQSNSHLPEDFDWLVEYLGDVCSNDHATAGDILVLLSSMSVSCSPAKQRPYIEKLIACMGSSMPPRLRHAALRAAHSFQEALASIDIVDDGDMVLTNFSPAILTAVCPQPCATPTDTGPDCFFDDDRDLCYLELIFALTRYSQWRPHLYGDGHIDRCSSIVAKSCDFDVYLYLRSVVPQPHPFYLAGIFLRTTSEEVSVTSLSSITEQQWWDTMRQAWHSAYRTIDNTHCVEFLPVLVEGTKKCSYQKGRKPRFTRV

Organism: NCBI:txid930992

Radius of gyration: 20.98 Å; chains: 1; bounding box: 55×42×65 Å